Protein 9I08 (pdb70)

Structure (mmCIF, N/CA/C/O backbone):
data_9I08
#
_entry.id   9I08
#
_cell.length_a   36.069
_cell.length_b   67.227
_cell.length_c   43.774
_cell.angle_alpha   90.000
_cell.angle_beta   92.026
_cell.angle_gamma   90.000
#
_symmetry.space_group_name_H-M   'P 1 21 1'
#
loop_
_entity.id
_entity.type
_entity.pdbx_description
1 polymer 'Transit peptide part2 (crTPpart2)'
2 non-polymer 'SULFATE ION'
3 non-polymer 'CHLORIDE ION'
4 non-polymer 1,2-ETHANEDIOL
5 water water
#
loop_
_atom_site.group_PDB
_atom_site.id
_atom_site.type_symbol
_atom_site.label_atom_id
_atom_site.label_alt_id
_atom_site.label_comp_id
_atom_site.label_asym_id
_atom_site.label_entity_id
_atom_site.label_seq_id
_atom_site.pdbx_PDB_ins_code
_atom_site.Cartn_x
_atom_site.Cartn_y
_atom_site.Cartn_z
_atom_site.occupancy
_atom_site.B_iso_or_equiv
_atom_site.auth_seq_id
_atom_site.auth_comp_id
_atom_site.auth_asym_id
_atom_site.auth_atom_id
_atom_site.pdbx_PDB_model_num
ATOM 1 N N . ALA A 1 132 ? 32.45982 8.86654 -8.08252 1.000 38.36997 7 ALA A N 1
ATOM 2 C CA . ALA A 1 132 ? 31.31511 8.51135 -8.91131 1.000 30.36822 7 ALA A CA 1
ATOM 3 C C . ALA A 1 132 ? 30.10043 8.15658 -8.04769 1.000 24.98549 7 ALA A C 1
ATOM 4 O O . ALA A 1 132 ? 29.59561 7.02883 -8.10130 1.000 28.87498 7 ALA A O 1
ATOM 6 N N . PRO A 1 133 ? 29.63129 9.10991 -7.24632 1.000 26.46363 8 PRO A N 1
ATOM 7 C CA . PRO A 1 133 ? 28.46693 8.83167 -6.40226 1.000 26.81880 8 PRO A CA 1
ATOM 8 C C . PRO A 1 133 ? 27.25775 8.51520 -7.27123 1.000 24.77355 8 PRO A C 1
ATOM 9 O O . PRO A 1 133 ? 27.14368 8.97916 -8.40906 1.000 21.32122 8 PRO A O 1
ATOM 13 N N . THR A 1 134 ? 26.37390 7.67520 -6.73691 1.000 22.24591 9 THR A N 1
ATOM 14 C CA . THR A 1 134 ? 25.17153 7.27955 -7.46271 1.000 22.27937 9 THR A CA 1
ATOM 15 C C . THR A 1 134 ? 24.30172 8.48896 -7.78300 1.000 22.22294 9 THR A C 1
ATOM 16 O O . THR A 1 134 ? 24.29454 9.49122 -7.05690 1.000 20.15233 9 THR A O 1
ATOM 20 N N . GLN A 1 135 ? 23.53583 8.37563 -8.86710 1.000 19.35936 10 GLN A N 1
ATOM 21 C CA . GLN A 1 135 ? 22.52676 9.37692 -9.18268 1.000 20.62601 10 GLN A CA 1
ATOM 22 C C . GLN A 1 135 ? 21.34896 9.28736 -8.20045 1.000 23.42615 10 GLN A C 1
ATOM 23 O O . GLN A 1 135 ? 21.23063 8.32623 -7.43321 1.000 22.62610 10 GLN A O 1
ATOM 29 N N . PRO A 1 136 ? 20.47127 10.29447 -8.18285 1.000 23.86421 11 PRO A N 1
ATOM 30 C CA . PRO A 1 136 ? 19.47552 10.38534 -7.10460 1.000 22.20741 11 PRO A CA 1
ATOM 31 C C . PRO A 1 136 ? 18.56230 9.16503 -7.03802 1.000 21.10950 11 PRO A C 1
ATOM 32 O O . PRO A 1 136 ? 17.96731 8.75100 -8.03492 1.000 21.61368 11 PRO A O 1
ATOM 36 N N . PHE A 1 137 ? 18.45475 8.59323 -5.83803 1.000 18.79062 12 PHE A N 1
ATOM 37 C CA . PHE A 1 137 ? 17.59826 7.43726 -5.57773 1.000 17.44792 12 PHE A CA 1
ATOM 38 C C . PHE A 1 137 ? 18.03638 6.21150 -6.37089 1.000 18.34157 12 PHE A C 1
ATOM 39 O O . PHE A 1 137 ? 17.22001 5.33951 -6.66528 1.000 22.59245 12 PHE A O 1
ATOM 47 N N . VAL A 1 138 ? 19.31946 6.10756 -6.69405 1.000 16.17239 13 VAL A N 1
ATOM 48 C CA . VAL A 1 138 ? 19.86861 4.91000 -7.32835 1.000 23.43351 13 VAL A CA 1
ATOM 49 C C . VAL A 1 138 ? 20.74793 4.18597 -6.31437 1.000 21.03075 13 VAL A C 1
ATOM 50 O O . VAL A 1 138 ? 21.78623 4.72402 -5.90558 1.000 22.61736 13 VAL A O 1
ATOM 54 N N . PRO A 1 139 ? 20.39885 2.96619 -5.91206 1.000 19.31326 14 PRO A N 1
ATOM 55 C CA . PRO A 1 139 ? 21.20024 2.26077 -4.90444 1.000 19.83514 14 PRO A CA 1
ATOM 56 C C . PRO A 1 139 ? 22.51341 1.75516 -5.48232 1.000 24.99360 14 PRO A C 1
ATOM 57 O O . PRO A 1 139 ? 22.61968 1.45580 -6.67583 1.000 23.78444 14 PRO A O 1
ATOM 61 N N . ARG A 1 140 ? 23.51577 1.64628 -4.60213 1.000 18.15379 15 ARG A N 1
ATOM 62 C CA . ARG A 1 140 ? 24.82926 1.14153 -5.00008 1.000 23.97927 15 ARG A CA 1
ATOM 63 C C . ARG A 1 140 ? 24.72839 -0.19452 -5.72694 1.000 27.49775 15 ARG A C 1
ATOM 64 O O . ARG A 1 140 ? 25.37821 -0.40994 -6.76070 1.000 26.14251 15 ARG A O 1
ATOM 72 N N . LYS A 1 141 ? 23.93489 -1.11679 -5.18084 1.000 22.68103 16 LYS A N 1
ATOM 73 C CA . LYS A 1 141 ? 23.83387 -2.45561 -5.73856 1.000 29.05119 16 LYS A CA 1
ATOM 74 C C . LYS A 1 141 ? 22.97971 -2.50319 -7.00026 1.000 30.69878 16 LYS A C 1
ATOM 75 O O . LYS A 1 141 ? 22.78044 -3.59650 -7.55114 1.000 27.10101 16 LYS A O 1
ATOM 81 N N . GLY A 1 142 ? 22.47519 -1.35813 -7.45828 1.000 29.31524 17 GLY A N 1
ATOM 82 C CA . GLY A 1 142 ? 21.70264 -1.27065 -8.67905 1.000 25.28761 17 GLY A CA 1
ATOM 83 C C . GLY A 1 142 ? 20.22073 -1.52654 -8.45993 1.000 24.31052 17 GLY A C 1
ATOM 84 O O . GLY A 1 142 ? 19.79200 -2.13859 -7.48147 1.000 25.42367 17 GLY A O 1
ATOM 85 N N . ILE A 1 143 ? 19.43261 -1.04971 -9.42354 1.000 22.03698 18 ILE A N 1
ATOM 86 C CA . ILE A 1 143 ? 17.98178 -1.13521 -9.34594 1.000 17.29980 18 ILE A CA 1
ATOM 87 C C . ILE A 1 143 ? 17.51573 -2.58717 -9.28747 1.000 23.97087 18 ILE A C 1
ATOM 88 O O . ILE A 1 143 ? 16.56802 -2.91657 -8.56481 1.000 19.68537 18 ILE A O 1
ATOM 93 N N . ASP A 1 144 ? 18.15302 -3.47509 -10.06224 1.000 22.41514 19 ASP A N 1
ATOM 94 C CA . ASP A 1 144 ? 17.64949 -4.84776 -10.17697 1.000 27.19234 19 ASP A CA 1
ATOM 95 C C . ASP A 1 144 ? 17.46008 -5.50868 -8.80901 1.000 21.19102 19 ASP A C 1
ATOM 96 O O . ASP A 1 144 ? 16.43855 -6.15576 -8.56017 1.000 22.32628 19 ASP A O 1
ATOM 101 N N . LYS A 1 145 ? 18.42131 -5.35355 -7.90696 1.000 22.62568 20 LYS A N 1
ATOM 102 C CA . LYS A 1 145 ? 18.28858 -6.01166 -6.61168 1.000 23.71339 20 LYS A CA 1
ATOM 103 C C . LYS A 1 145 ? 17.24583 -5.35208 -5.71744 1.000 20.14424 20 LYS A C 1
ATOM 104 O O . LYS A 1 145 ? 16.85016 -5.95303 -4.70910 1.000 18.71121 20 LYS A O 1
ATOM 110 N N . PHE A 1 146 ? 16.80204 -4.14780 -6.05659 1.000 16.35129 21 PHE A N 1
ATOM 111 C CA . PHE A 1 146 ? 15.79365 -3.43849 -5.28554 1.000 17.78553 21 PHE A CA 1
ATOM 112 C C . PHE A 1 146 ? 14.41200 -3.47172 -5.93220 1.000 17.02131 21 PHE A C 1
ATOM 113 O O . PHE A 1 146 ? 13.43952 -3.02208 -5.31093 1.000 19.87735 21 PHE A O 1
ATOM 121 N N . VAL A 1 147 ? 14.31282 -3.98612 -7.15827 1.000 13.54273 22 VAL A N 1
ATOM 122 C CA . VAL A 1 147 ? 13.02471 -4.21976 -7.79397 1.000 18.14625 22 VAL A CA 1
ATOM 123 C C . 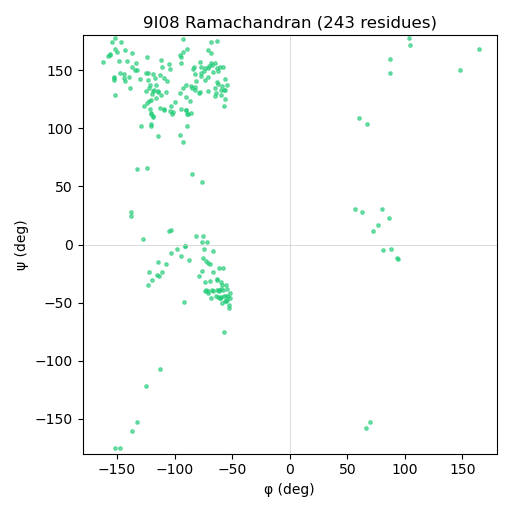VAL A 1 147 ? 12.16949 -5.11183 -6.91435 1.000 16.62975 22 VAL A C 1
ATOM 124 O O . VAL A 1 147 ? 12.59300 -6.20383 -6.51665 1.000 17.17933 22 VAL A O 1
ATOM 128 N N . VAL A 1 148 ? 10.96383 -4.64576 -6.59597 1.000 18.06841 23 VAL A N 1
ATOM 129 C CA . VAL A 1 148 ? 9.99914 -5.47786 -5.88746 1.000 18.06570 23 VAL A CA 1
ATOM 130 C C . VAL A 1 148 ? 9.36721 -6.41566 -6.89788 1.000 18.15644 23 VAL A C 1
ATOM 131 O O . VAL A 1 148 ? 8.91344 -5.97419 -7.95879 1.000 19.28425 23 VAL A O 1
ATOM 135 N N . ARG A 1 149 ? 9.34300 -7.70611 -6.57016 1.000 18.39153 24 ARG A N 1
ATOM 136 C CA . ARG A 1 149 ? 8.95261 -8.76356 -7.49299 1.000 15.40055 24 ARG A CA 1
ATOM 137 C C . ARG A 1 149 ? 7.76863 -9.52251 -6.90655 1.000 20.15992 24 ARG A C 1
ATOM 138 O O . ARG A 1 149 ? 7.88258 -10.11205 -5.81285 1.000 15.19177 24 ARG A O 1
ATOM 146 N N . PRO A 1 150 ? 6.61192 -9.49758 -7.54826 1.000 22.57744 25 PRO A N 1
ATOM 147 C CA . PRO A 1 150 ? 5.47147 -10.24386 -7.01197 1.000 20.21277 25 PRO A CA 1
ATOM 148 C C . PRO A 1 150 ? 5.75574 -11.73047 -7.09161 1.000 22.43853 25 PRO A C 1
ATOM 149 O O . PRO A 1 150 ? 6.46816 -12.20999 -7.98118 1.000 19.04909 25 PRO A O 1
ATOM 153 N N . ALA A 1 151 ? 5.20065 -12.45497 -6.13499 1.000 20.31567 26 ALA A N 1
ATOM 154 C CA . ALA A 1 151 ? 5.38790 -13.89121 -6.04745 1.000 25.54001 26 ALA A CA 1
ATOM 155 C C . ALA A 1 151 ? 4.21652 -14.45622 -5.26961 1.000 28.36776 26 ALA A C 1
ATOM 156 O O . ALA A 1 151 ? 3.50128 -13.70736 -4.59103 1.000 23.65877 26 ALA A O 1
ATOM 158 N N . PRO A 1 152 ? 3.98684 -15.77158 -5.35088 1.000 27.04006 27 PRO A N 1
ATOM 159 C CA . PRO A 1 152 ? 2.76979 -16.35580 -4.76806 1.000 30.58891 27 PRO A CA 1
ATOM 160 C C . PRO A 1 152 ? 2.53207 -15.99763 -3.30396 1.000 33.28872 27 PRO A C 1
ATOM 161 O O . PRO A 1 152 ? 1.44614 -15.52258 -2.95763 1.000 38.27927 27 PRO A O 1
ATOM 165 N N . VAL A 1 153 ? 3.51768 -16.20534 -2.43031 1.000 27.81520 28 VAL A N 1
ATOM 166 C CA . VAL A 1 153 ? 3.25968 -15.95500 -1.01492 1.000 27.70240 28 VAL A CA 1
ATOM 167 C C . VAL A 1 153 ? 3.32347 -14.47674 -0.69043 1.000 30.77672 28 VAL A C 1
ATOM 168 O O . VAL A 1 153 ? 2.67469 -14.01628 0.25661 1.000 32.12453 28 VAL A O 1
ATOM 172 N N . GLY A 1 154 ? 4.09508 -13.71837 -1.45414 1.000 25.10936 29 GLY A N 1
ATOM 173 C CA . GLY A 1 154 ? 4.17749 -12.29243 -1.28749 1.000 23.94244 29 GLY A CA 1
ATOM 174 C C . GLY A 1 154 ? 5.38800 -11.75274 -2.01482 1.000 20.86264 29 GLY A C 1
ATOM 175 O O . GLY A 1 154 ? 6.25716 -12.50130 -2.45862 1.000 17.84000 29 GLY A O 1
ATOM 176 N N . PRO A 1 155 ? 5.46547 -10.43907 -2.15714 1.000 19.63409 30 PRO A N 1
ATOM 177 C CA . PRO A 1 155 ? 6.53998 -9.85042 -2.96681 1.000 18.30668 30 PRO A CA 1
ATOM 178 C C . PRO A 1 155 ? 7.88447 -9.97603 -2.26872 1.000 16.88176 30 PRO A C 1
ATOM 179 O O . PRO A 1 155 ? 7.96969 -10.01421 -1.03682 1.000 19.78215 30 PRO A O 1
ATOM 183 N N . PHE A 1 156 ? 8.94718 -10.02880 -3.06924 1.000 13.64020 31 PHE A N 1
ATOM 184 C CA . PHE A 1 156 ? 10.30368 -10.05608 -2.53561 1.000 17.73479 31 PHE A CA 1
ATOM 185 C C . PHE A 1 156 ? 11.19338 -9.12382 -3.34486 1.000 18.21083 31 PHE A C 1
ATOM 186 O O . PHE A 1 156 ? 10.82805 -8.66342 -4.42794 1.000 16.54839 31 PHE A O 1
ATOM 194 N N . GLN A 1 157 ? 12.35375 -8.82913 -2.77074 1.000 16.64638 32 GLN A N 1
ATOM 195 C CA . GLN A 1 157 ? 13.43718 -8.10865 -3.42231 1.000 19.57879 32 GLN A CA 1
ATOM 196 C C . GLN A 1 157 ? 14.68282 -8.97371 -3.31743 1.000 18.12911 32 GLN A C 1
ATOM 197 O O . GLN A 1 157 ? 14.84462 -9.72144 -2.35301 1.000 17.57971 32 GLN A O 1
ATOM 203 N N . LEU A 1 158 ? 15.55724 -8.89794 -4.32623 1.000 16.87048 33 LEU A N 1
ATOM 204 C CA . LEU A 1 158 ? 16.72429 -9.77566 -4.30851 1.000 17.31629 33 LEU A CA 1
ATOM 205 C C . LEU A 1 158 ? 17.74892 -9.32461 -3.27617 1.000 16.38006 33 LEU A C 1
ATOM 206 O O . LEU A 1 158 ? 18.45771 -10.15682 -2.70964 1.000 20.84113 33 LEU A O 1
ATOM 211 N N . VAL A 1 159 ? 17.85290 -8.02029 -3.02656 1.000 20.52790 34 VAL A N 1
ATOM 212 C CA . VAL A 1 159 ? 18.80620 -7.53000 -2.03849 1.000 22.34657 34 VAL A CA 1
ATOM 213 C C . VAL A 1 159 ? 18.52614 -8.20547 -0.69839 1.000 25.40237 34 VAL A C 1
ATOM 214 O O . VAL A 1 159 ? 17.37019 -8.47927 -0.34260 1.000 23.69723 34 VAL A O 1
ATOM 218 N N . SER A 1 160 ? 19.59421 -8.52875 0.03485 1.000 26.19858 35 SER A N 1
ATOM 219 C CA . SER A 1 160 ? 19.45663 -9.14505 1.35181 1.000 33.82650 35 SER A CA 1
ATOM 220 C C . SER A 1 160 ? 19.98750 -8.17421 2.39375 1.000 36.71151 35 SER A C 1
ATOM 221 O O . SER A 1 160 ? 21.19272 -8.16161 2.68904 1.000 35.98602 35 SER A O 1
ATOM 224 N N . PRO A 1 161 ? 19.11849 -7.34518 2.97549 1.000 29.86184 36 PRO A N 1
ATOM 225 C CA . PRO A 1 161 ? 19.58373 -6.22811 3.81894 1.000 37.34919 36 PRO A CA 1
ATOM 226 C C . PRO A 1 161 ? 20.44739 -6.61812 5.00604 1.000 42.86451 36 PRO A C 1
ATOM 227 O O . PRO A 1 161 ? 21.13163 -5.74126 5.55046 1.000 49.74856 36 PRO A O 1
ATOM 231 N N . GLY A 1 162 ? 20.41267 -7.86863 5.45955 1.000 34.10744 37 GLY A N 1
ATOM 232 C CA . GLY A 1 162 ? 21.16358 -8.22851 6.64842 1.000 42.66966 37 GLY A CA 1
ATOM 233 C C . GLY A 1 162 ? 20.62577 -7.56669 7.90554 1.000 46.94762 37 GLY A C 1
ATOM 234 O O . GLY A 1 162 ? 20.85391 -6.37563 8.13232 1.000 53.99466 37 GLY A O 1
ATOM 235 N N . VAL A 1 163 ? 19.91321 -8.32935 8.73431 1.000 44.29890 38 VAL A N 1
ATOM 236 C CA . VAL A 1 163 ? 19.20263 -7.79302 9.89449 1.000 45.31648 38 VAL A CA 1
ATOM 237 C C . VAL A 1 163 ? 18.18027 -6.76306 9.43284 1.000 41.33249 38 VAL A C 1
ATOM 238 O O . VAL A 1 163 ? 18.53344 -5.66149 8.99692 1.000 38.09387 38 VAL A O 1
ATOM 242 N N . SER A 1 164 ? 16.90591 -7.11322 9.52585 1.000 36.92016 39 SER A N 1
ATOM 243 C CA . SER A 1 164 ? 15.81619 -6.19961 9.21203 1.000 34.77438 39 SER A CA 1
ATOM 244 C C . SER A 1 164 ? 15.06720 -5.88776 10.50252 1.000 28.86501 39 SER A C 1
ATOM 245 O O . SER A 1 164 ? 14.52874 -6.79347 11.14476 1.000 30.00214 39 SER A O 1
ATOM 248 N N . GLU A 1 165 ? 15.06508 -4.61686 10.89424 1.000 25.50587 40 GLU A N 1
ATOM 249 C CA . GLU A 1 165 ? 14.39534 -4.15141 12.10718 1.000 25.05013 40 GLU A CA 1
ATOM 250 C C . GLU A 1 165 ? 13.57767 -2.91417 11.76422 1.000 24.02883 40 GLU A C 1
ATOM 251 O O . GLU A 1 165 ? 13.84088 -1.80876 12.26097 1.000 24.40902 40 GLU A O 1
ATOM 257 N N . PRO A 1 166 ? 12.55771 -3.07744 10.92603 1.000 20.25072 41 PRO A N 1
ATOM 258 C CA . PRO A 1 166 ? 11.85158 -1.91487 10.37295 1.000 18.35698 41 PRO A CA 1
ATOM 259 C C . PRO A 1 166 ? 11.24410 -1.04495 11.46207 1.000 21.86882 41 PRO A C 1
ATOM 260 O O . PRO A 1 166 ? 10.58914 -1.53442 12.38802 1.000 21.11744 41 PRO A O 1
ATOM 264 N N . SER A 1 167 ? 11.46601 0.26452 11.34009 1.000 18.49923 42 SER A N 1
ATOM 265 C CA . SER A 1 167 ? 10.87201 1.22589 12.25641 1.000 23.43477 42 SER A CA 1
ATOM 266 C C . SER A 1 167 ? 10.35389 2.44588 11.50224 1.000 19.61743 42 SER A C 1
ATOM 267 O O . SER A 1 167 ? 10.30403 3.54974 12.05454 1.000 16.93949 42 SER A O 1
ATOM 270 N N . THR A 1 168 ? 9.97918 2.26506 10.23534 1.000 21.64803 43 THR A N 1
ATOM 271 C CA . THR A 1 168 ? 9.49953 3.36030 9.40988 1.000 20.09197 43 THR A CA 1
ATOM 272 C C . THR A 1 168 ? 8.35552 2.85171 8.55640 1.000 18.90537 43 THR A C 1
ATOM 273 O O . THR A 1 168 ? 8.22383 1.64802 8.31729 1.000 16.08800 43 THR A O 1
ATOM 277 N N . LEU A 1 169 ? 7.52235 3.78295 8.10122 1.000 17.96568 44 LEU A N 1
ATOM 278 C CA . LEU A 1 169 ? 6.39465 3.48383 7.23015 1.000 17.42691 44 LEU A CA 1
ATOM 279 C C . LEU A 1 169 ? 6.56196 4.23466 5.91208 1.000 18.35252 44 LEU A C 1
ATOM 280 O O . LEU A 1 169 ? 6.82269 5.44376 5.91058 1.000 19.35161 44 LEU A O 1
ATOM 285 N N . PHE A 1 170 ? 6.43897 3.51127 4.79944 1.000 18.61874 45 PHE A N 1
ATOM 286 C CA . PHE A 1 170 ? 6.51961 4.09964 3.46352 1.000 19.37655 45 PHE A CA 1
ATOM 287 C C . PHE A 1 170 ? 5.11352 4.51137 3.04953 1.000 19.60308 45 PHE A C 1
ATOM 288 O O . PHE A 1 170 ? 4.21924 3.67013 2.94563 1.000 18.17727 45 PHE A O 1
ATOM 296 N N . LEU A 1 171 ? 4.91045 5.80530 2.87572 1.000 17.96596 46 LEU A N 1
ATOM 297 C CA . LEU A 1 171 ? 3.62472 6.34800 2.47705 1.000 20.10681 46 LEU A CA 1
ATOM 298 C C . LEU A 1 171 ? 3.68455 6.75953 1.01293 1.000 18.36861 46 LEU A C 1
ATOM 299 O O . LEU A 1 171 ? 4.75147 7.05595 0.47299 1.000 16.45877 46 LEU A O 1
ATOM 304 N N . TYR A 1 172 ? 2.52091 6.78761 0.37451 1.000 19.21680 47 TYR A N 1
ATOM 305 C CA . TYR A 1 172 ? 2.45102 7.15469 -1.03079 1.000 20.13083 47 TYR A CA 1
ATOM 306 C C . TYR A 1 172 ? 1.06419 7.71456 -1.31696 1.000 22.75204 47 TYR A C 1
ATOM 307 O O . TYR A 1 172 ? 0.16692 7.68189 -0.47171 1.000 23.75772 47 TYR A O 1
ATOM 316 N N . GLY A 1 173 ? 0.89293 8.19861 -2.53587 1.000 23.60298 48 GLY A N 1
ATOM 317 C CA . GLY A 1 173 ? -0.38363 8.74507 -2.90442 1.000 22.62895 48 GLY A CA 1
ATOM 318 C C . GLY A 1 173 ? -0.63861 9.99461 -2.08725 1.000 25.75725 48 GLY A C 1
ATOM 319 O O . GLY A 1 173 ? 0.27183 10.62344 -1.55281 1.000 24.92223 48 GLY A O 1
ATOM 320 N N . GLU A 1 174 ? -1.91894 10.34296 -1.97704 1.000 25.15049 49 GLU A N 1
ATOM 321 C CA . GLU A 1 174 ? -2.28251 11.52796 -1.21362 1.000 31.13388 49 GLU A CA 1
ATOM 322 C C . GLU A 1 174 ? -1.88372 11.42575 0.25545 1.000 32.45139 49 GLU A C 1
ATOM 323 O O . GLU A 1 174 ? -1.75784 12.46112 0.92247 1.000 32.81573 49 GLU A O 1
ATOM 329 N N . ASP A 1 175 ? -1.65313 10.21445 0.76779 1.000 29.38278 50 ASP A N 1
ATOM 330 C CA . ASP A 1 175 ? -1.21527 10.05897 2.15225 1.000 28.99674 50 ASP A CA 1
ATOM 331 C C . ASP A 1 175 ? 0.24932 10.42805 2.36584 1.000 29.08516 50 ASP A C 1
ATOM 332 O O . ASP A 1 175 ? 0.67563 10.54559 3.52114 1.000 28.32160 50 ASP A O 1
ATOM 337 N N . ALA A 1 176 ? 1.02476 10.60689 1.30072 1.000 26.41980 51 ALA A N 1
ATOM 338 C CA . ALA A 1 176 ? 2.42334 11.02280 1.41191 1.000 27.61528 51 ALA A CA 1
ATOM 339 C C . ALA A 1 176 ? 2.47205 12.53907 1.31244 1.000 33.19278 51 ALA A C 1
ATOM 340 O O . ALA A 1 176 ? 2.62501 13.10831 0.22925 1.000 39.51076 51 ALA A O 1
ATOM 342 N N . TYR A 1 177 ? 2.32888 13.21065 2.45448 1.000 31.30034 52 TYR A N 1
ATOM 343 C CA . TYR A 1 177 ? 2.42266 14.66596 2.47411 1.000 40.19126 52 TYR A CA 1
ATOM 344 C C . TYR A 1 177 ? 3.61034 15.19360 3.26476 1.000 38.47064 52 TYR A C 1
ATOM 345 O O . TYR A 1 177 ? 3.96292 16.36478 3.10240 1.000 42.09088 52 TYR A O 1
ATOM 354 N N . GLU A 1 178 ? 4.23768 14.36368 4.09239 1.000 40.96334 53 GLU A N 1
ATOM 355 C CA . GLU A 1 178 ? 5.39494 14.75042 4.88440 1.000 38.75074 53 GLU A CA 1
ATOM 356 C C . GLU A 1 178 ? 6.35421 13.56737 4.94150 1.000 39.91322 53 GLU A C 1
ATOM 357 O O . GLU A 1 178 ? 6.00559 12.44540 4.57147 1.000 36.44662 53 GLU A O 1
ATOM 363 N N . GLY A 1 179 ? 7.57749 13.82225 5.40378 1.000 42.97962 54 GLY A N 1
ATOM 364 C CA . GLY A 1 179 ? 8.59089 12.78616 5.52639 1.000 34.89838 54 GLY A CA 1
ATOM 365 C C . GLY A 1 179 ? 9.62531 12.86536 4.41127 1.000 28.83013 54 GLY A C 1
ATOM 366 O O . GLY A 1 179 ? 9.56065 13.70024 3.50133 1.000 31.06852 54 GLY A O 1
ATOM 367 N N . GLU A 1 180 ? 10.60682 11.97146 4.49464 1.000 25.81906 55 GLU A N 1
ATOM 368 C CA . GLU A 1 180 ? 11.69313 11.97370 3.52449 1.000 25.99226 55 GLU A CA 1
ATOM 369 C C . GLU A 1 180 ? 11.27028 11.23403 2.26283 1.000 18.80941 55 GLU A C 1
ATOM 370 O O . GLU A 1 180 ? 10.65735 10.16112 2.31776 1.000 18.16955 55 GLU A O 1
ATOM 376 N N . GLU A 1 181 ? 11.59440 11.82224 1.12431 1.000 18.78693 56 GLU A N 1
ATOM 377 C CA . GLU A 1 181 ? 11.29880 11.18198 -0.14435 1.000 19.49792 56 GLU A CA 1
ATOM 378 C C . GLU A 1 181 ? 12.05093 9.86302 -0.25389 1.000 18.98233 56 GLU A C 1
ATOM 379 O O . GLU A 1 181 ? 13.21766 9.75433 0.13395 1.000 19.97022 56 GLU A O 1
ATOM 385 N N . ALA A 1 182 ? 11.36828 8.84956 -0.77296 1.000 18.38482 57 ALA A N 1
ATOM 386 C CA . ALA A 1 182 ? 11.96972 7.53550 -0.92432 1.000 15.17638 57 ALA A CA 1
ATOM 387 C C . ALA A 1 182 ? 11.29187 6.83571 -2.09003 1.000 15.77273 57 ALA A C 1
ATOM 388 O O . ALA A 1 182 ? 10.09107 7.01953 -2.30816 1.000 14.31732 57 ALA A O 1
ATOM 390 N N . TRP A 1 183 ? 12.05692 6.05544 -2.84968 1.000 13.57707 58 TRP A N 1
ATOM 391 C CA . TRP A 1 183 ? 11.50904 5.37190 -4.01313 1.000 17.86604 58 TRP A CA 1
ATOM 392 C C . TRP A 1 183 ? 11.50218 3.87230 -3.78716 1.000 16.56119 58 TRP A C 1
ATOM 393 O O . TRP A 1 183 ? 12.41038 3.32623 -3.16271 1.000 14.05096 58 TRP A O 1
ATOM 404 N N . LEU A 1 184 ? 10.47768 3.22235 -4.33813 1.000 11.68633 59 LEU A N 1
ATOM 405 C CA . LEU A 1 184 ? 10.32122 1.77256 -4.31460 1.000 16.88302 59 LEU A CA 1
ATOM 406 C C . LEU A 1 184 ? 10.27493 1.28623 -5.76101 1.000 14.97711 59 LEU A C 1
ATOM 407 O O . LEU A 1 184 ? 9.34659 1.60963 -6.50552 1.000 16.71993 59 LEU A O 1
ATOM 412 N N . TYR A 1 185 ? 11.28746 0.54869 -6.17405 1.000 16.83638 60 TYR A N 1
ATOM 413 C CA . TYR A 1 185 ? 11.35941 0.12538 -7.55984 1.000 18.44431 60 TYR A CA 1
ATOM 414 C C . TYR A 1 185 ? 10.52588 -1.12775 -7.79413 1.000 19.64066 60 TYR A C 1
ATOM 415 O O . TYR A 1 185 ? 10.33432 -1.95527 -6.89854 1.000 16.83152 60 TYR A O 1
ATOM 424 N N . GLY A 1 186 ? 10.05666 -1.28233 -9.02606 1.000 21.53914 61 GLY A N 1
ATOM 425 C CA . GLY A 1 186 ? 9.25306 -2.44752 -9.34011 1.000 19.85476 61 GLY A CA 1
ATOM 426 C C . GLY A 1 186 ? 7.83436 -2.37585 -8.83456 1.000 17.11641 61 GLY A C 1
ATOM 427 O O . GLY A 1 186 ? 7.14698 -3.40442 -8.79626 1.000 20.51453 61 GLY A O 1
ATOM 428 N N . VAL A 1 187 ? 7.36332 -1.18841 -8.47896 1.000 18.35977 62 VAL A N 1
ATOM 429 C CA . VAL A 1 187 ? 6.03716 -0.98715 -7.91332 1.000 17.57442 62 VAL A CA 1
ATOM 430 C C . VAL A 1 187 ? 5.35138 0.13453 -8.67941 1.000 21.16077 62 VAL A C 1
ATOM 431 O O . VAL A 1 187 ? 6.00252 1.10905 -9.07245 1.000 21.38906 62 VAL A O 1
ATOM 435 N N . LYS A 1 188 ? 4.03893 -0.00983 -8.89863 1.000 22.40034 63 LYS A N 1
ATOM 436 C CA . LYS A 1 188 ? 3.20520 1.00929 -9.52561 1.000 22.10766 63 LYS A CA 1
ATOM 437 C C . LYS A 1 188 ? 2.11736 1.46412 -8.56625 1.000 22.43710 63 LYS A C 1
ATOM 438 O O . LYS A 1 188 ? 1.57338 0.66756 -7.79002 1.000 21.94286 63 LYS A O 1
ATOM 444 N N . LEU A 1 189 ? 1.77073 2.74218 -8.66786 1.000 22.61790 64 LEU A N 1
ATOM 445 C CA . LEU A 1 189 ? 0.52570 3.26546 -8.10899 1.000 21.55740 64 LEU A CA 1
ATOM 446 C C . LEU A 1 189 ? -0.26517 3.85668 -9.26808 1.000 23.32673 64 LEU A C 1
ATOM 447 O O . LEU A 1 189 ? 0.05812 4.95061 -9.74211 1.000 24.12280 64 LEU A O 1
ATOM 452 N N . THR A 1 190 ? -1.29967 3.13966 -9.72605 1.000 19.18904 65 THR A N 1
ATOM 453 C CA . THR A 1 190 ? -2.20996 3.68956 -10.72466 1.000 27.13103 65 THR A CA 1
ATOM 454 C C . THR A 1 190 ? -3.57827 4.03769 -10.15575 1.000 25.12151 65 THR A C 1
ATOM 455 O O . THR A 1 190 ? -4.32874 4.77931 -10.79683 1.000 24.75630 65 THR A O 1
ATOM 459 N N . ALA A 1 191 ? -3.91217 3.52208 -8.97800 1.000 25.23179 66 ALA A N 1
ATOM 460 C CA . ALA A 1 191 ? -5.1214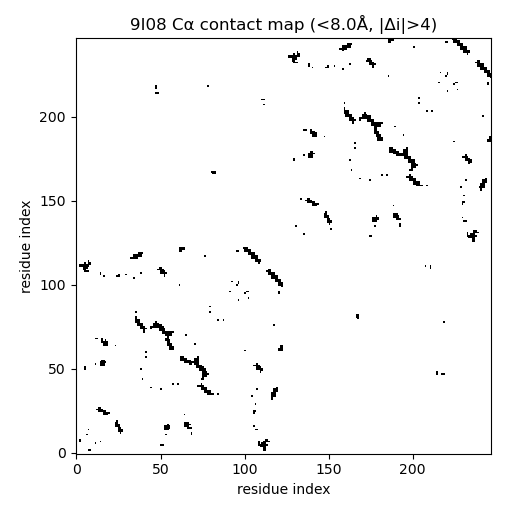5 3.89991 -8.26839 1.000 25.28698 66 ALA A CA 1
ATOM 461 C C . ALA A 1 191 ? -4.75899 4.38773 -6.86944 1.000 25.89122 66 ALA A C 1
ATOM 462 O O . ALA A 1 191 ? -3.94839 5.31481 -6.72704 1.000 25.10113 66 ALA A O 1
ATOM 464 N N . GLU A 1 192 ? -5.30816 3.75245 -5.82854 1.000 22.66340 67 GLU A N 1
ATOM 465 C CA . GLU A 1 192 ? -5.07262 4.21187 -4.47353 1.000 23.03900 67 GLU A CA 1
ATOM 466 C C . GLU A 1 192 ? -4.22534 3.26964 -3.63983 1.000 22.33293 67 GLU A C 1
ATOM 467 O O . GLU A 1 192 ? -3.61217 3.71686 -2.67459 1.000 21.11313 67 GLU A O 1
ATOM 473 N N . VAL A 1 193 ? -4.17320 1.99101 -3.97755 1.000 22.94788 68 VAL A N 1
ATOM 474 C CA . VAL A 1 193 ? -3.32015 1.03498 -3.28966 1.000 24.10349 68 VAL A CA 1
ATOM 475 C C . VAL A 1 193 ? -2.26242 0.56936 -4.28110 1.000 24.65540 68 VAL A C 1
ATOM 476 O O . VAL A 1 193 ? -2.58594 0.19064 -5.41435 1.000 24.43113 68 VAL A O 1
ATOM 480 N N . ALA A 1 194 ? -1.00142 0.60084 -3.85065 1.000 22.73900 69 ALA A N 1
ATOM 481 C CA . ALA A 1 194 ? 0.11833 0.26863 -4.71726 1.000 17.72803 69 ALA A CA 1
ATOM 482 C C . ALA A 1 194 ? 0.12710 -1.21383 -5.09737 1.000 24.42468 69 ALA A C 1
ATOM 483 O O . ALA A 1 194 ? -0.37624 -2.07870 -4.37639 1.000 22.44418 69 ALA A O 1
ATOM 485 N N . VAL A 1 195 ? 0.73681 -1.49678 -6.24653 1.000 19.46101 70 VAL A N 1
ATOM 486 C CA . VAL A 1 195 ? 0.77390 -2.83367 -6.81597 1.000 19.17396 70 VAL A CA 1
ATOM 487 C C . VAL A 1 195 ? 2.22901 -3.18971 -7.08338 1.000 21.98671 70 VAL A C 1
ATOM 488 O O . VAL A 1 195 ? 2.90519 -2.50267 -7.85765 1.000 22.50081 70 VAL A O 1
ATOM 492 N N . PRO A 1 196 ? 2.76536 -4.24700 -6.47316 1.000 17.62641 71 PRO A N 1
ATOM 493 C CA . PRO A 1 196 ? 4.06923 -4.75831 -6.91593 1.000 19.49223 71 PRO A CA 1
ATOM 494 C C . PRO A 1 196 ? 3.91885 -5.43298 -8.27754 1.000 24.77749 71 PRO A C 1
ATOM 495 O O . PRO A 1 196 ? 2.99431 -6.22021 -8.49238 1.000 23.43076 71 PRO A O 1
ATOM 499 N N . THR A 1 197 ? 4.81976 -5.09212 -9.20776 1.000 20.47822 72 THR A N 1
ATOM 500 C CA . THR A 1 197 ? 4.76613 -5.56197 -10.59214 1.000 22.20961 72 THR A CA 1
ATOM 501 C C . THR A 1 197 ? 6.02551 -6.28121 -11.04434 1.000 23.15125 72 THR A C 1
ATOM 502 O O . THR A 1 197 ? 5.92946 -7.21240 -11.84917 1.000 22.39640 72 THR A O 1
ATOM 506 N N . GLY A 1 198 ? 7.20114 -5.86360 -10.57451 1.000 21.48673 73 GLY A N 1
ATOM 507 C CA . GLY A 1 198 ? 8.43403 -6.51175 -10.97022 1.000 21.87513 73 GLY A CA 1
ATOM 508 C C . GLY A 1 198 ? 9.05855 -6.01215 -12.25501 1.000 29.20425 73 GLY A C 1
ATOM 509 O O . GLY A 1 198 ? 9.83883 -6.73912 -12.86983 1.000 28.55270 73 GLY A O 1
ATOM 510 N N . VAL A 1 199 ? 8.76225 -4.79495 -12.67892 1.000 30.12891 74 VAL A N 1
ATOM 511 C CA . VAL A 1 199 ? 9.39356 -4.19092 -13.85235 1.000 35.28654 74 VAL A CA 1
ATOM 512 C C . VAL A 1 199 ? 10.36125 -3.11240 -13.38083 1.000 36.96743 74 VAL A C 1
ATOM 513 O O . VAL A 1 199 ? 9.97864 -2.27581 -12.55650 1.000 33.38382 74 VAL A O 1
ATOM 517 N N . PRO A 1 200 ? 11.60882 -3.08972 -13.86927 1.000 37.82623 75 PRO A N 1
ATOM 518 C CA . PRO A 1 200 ? 12.49980 -1.94994 -13.58640 1.000 35.64306 75 PRO A CA 1
ATOM 519 C C . PRO A 1 200 ? 12.07095 -0.63433 -14.22536 1.000 34.40319 75 PRO A C 1
ATOM 520 O O . PRO A 1 200 ? 12.73665 0.38611 -13.98410 1.000 28.86371 75 PRO A O 1
ATOM 524 N N . GLY A 1 201 ? 11.01337 -0.63364 -15.05942 1.000 33.32629 76 GLY A N 1
ATOM 525 C CA . GLY A 1 201 ? 10.40027 0.58727 -15.54521 1.000 27.51959 76 GLY A CA 1
ATOM 526 C C . GLY A 1 201 ? 9.31335 1.15817 -14.65167 1.000 28.67055 76 GLY A C 1
ATOM 527 O O . GLY A 1 201 ? 8.89961 2.30763 -14.83304 1.000 26.28379 76 GLY A O 1
ATOM 528 N N . ASP A 1 202 ? 8.83621 0.38106 -13.68523 1.000 25.00081 77 ASP A N 1
ATOM 529 C CA . ASP A 1 202 ? 7.85211 0.85926 -12.72407 1.000 23.68708 77 ASP A CA 1
ATOM 530 C C . ASP A 1 202 ? 8.56811 1.38886 -11.48868 1.000 22.37139 77 ASP A C 1
ATOM 531 O O . ASP A 1 202 ? 9.48960 0.74751 -10.96977 1.000 19.87450 77 ASP A O 1
ATOM 536 N N . VAL A 1 203 ? 8.13825 2.55766 -11.01311 1.000 23.20371 78 VAL A N 1
ATOM 537 C CA . VAL A 1 203 ? 8.65336 3.11157 -9.76757 1.000 20.71229 78 VAL A CA 1
ATOM 538 C C . VAL A 1 203 ? 7.53230 3.82654 -9.02738 1.000 19.35371 78 VAL A C 1
ATOM 539 O O . VAL A 1 203 ? 6.61383 4.39853 -9.62496 1.000 19.76207 78 VAL A O 1
ATOM 543 N N . LEU A 1 204 ? 7.60723 3.76930 -7.71080 1.000 18.60090 79 LEU A N 1
ATOM 544 C CA . LEU A 1 204 ? 6.67043 4.45671 -6.84086 1.000 17.31156 79 LEU A CA 1
ATOM 545 C C . LEU A 1 204 ? 7.48560 5.38501 -5.95955 1.000 19.41869 79 LEU A C 1
ATOM 546 O O . LEU A 1 204 ? 8.42556 4.94214 -5.29107 1.000 19.26063 79 LEU A O 1
ATOM 551 N N . LYS A 1 205 ? 7.15317 6.66938 -5.98757 1.000 16.64660 80 LYS A N 1
ATOM 552 C CA . LYS A 1 205 ? 7.89793 7.67917 -5.25516 1.000 17.62830 80 LYS A CA 1
ATOM 553 C C . LYS A 1 205 ? 7.01384 8.13787 -4.10591 1.000 15.82693 80 LYS A C 1
ATOM 554 O O . LYS A 1 205 ? 5.92329 8.65820 -4.32456 1.000 19.29240 80 LYS A O 1
ATOM 560 N N . GLY A 1 206 ? 7.44513 7.88212 -2.89719 1.000 18.51740 81 GLY A N 1
ATOM 561 C CA . GLY A 1 206 ? 6.64496 8.22004 -1.74438 1.000 16.66305 81 GLY A CA 1
ATOM 562 C C . GLY A 1 206 ? 7.49994 8.92656 -0.71854 1.000 18.21655 81 GLY A C 1
ATOM 563 O O . GLY A 1 206 ? 8.49772 9.55633 -1.04724 1.000 15.50925 81 GLY A O 1
ATOM 564 N N . LYS A 1 207 ? 7.09330 8.78853 0.54520 1.000 15.61833 82 LYS A N 1
ATOM 565 C CA . LYS A 1 207 ? 7.74282 9.47313 1.65331 1.000 19.88907 82 LYS A CA 1
ATOM 566 C C . LYS A 1 207 ? 7.84184 8.53019 2.83799 1.000 21.27287 82 LYS A C 1
ATOM 567 O O . LYS A 1 207 ? 6.94611 7.71298 3.07214 1.000 16.40418 82 LYS A O 1
ATOM 573 N N . LEU A 1 208 ? 8.93850 8.65755 3.57274 1.000 20.22593 83 LEU A N 1
ATOM 574 C CA . LEU A 1 208 ? 9.23886 7.78886 4.69919 1.000 20.89775 83 LEU A CA 1
ATOM 575 C C . LEU A 1 208 ? 8.85420 8.50133 5.99041 1.000 24.53454 83 LEU A C 1
ATOM 576 O O . LEU A 1 208 ? 9.31238 9.61794 6.25166 1.000 24.84450 83 LEU A O 1
ATOM 581 N N . LEU A 1 209 ? 7.97814 7.87494 6.76369 1.000 24.42062 84 LEU A N 1
ATOM 582 C CA . LEU A 1 209 ? 7.57921 8.34647 8.08373 1.000 23.12037 84 LEU A CA 1
ATOM 583 C C . LEU A 1 209 ? 8.33134 7.50349 9.11004 1.000 26.76495 84 LEU A C 1
ATOM 584 O O . LEU A 1 209 ? 8.09110 6.29605 9.21863 1.000 23.82229 84 LEU A O 1
ATOM 589 N N . ARG A 1 210 ? 9.25967 8.12774 9.83885 1.000 22.25781 85 ARG A N 1
ATOM 590 C CA . ARG A 1 210 ? 10.08149 7.43040 10.82522 1.000 25.97233 85 ARG A CA 1
ATOM 591 C C . ARG A 1 210 ? 9.36761 7.39183 12.16763 1.000 24.12115 85 ARG A C 1
ATOM 592 O O . ARG A 1 210 ? 9.03672 8.44136 12.73507 1.000 22.83948 85 ARG A O 1
ATOM 600 N N . TRP A 1 211 ? 9.16656 6.18692 12.68766 1.000 23.63947 86 TRP A N 1
ATOM 601 C CA . TRP A 1 211 ? 8.51410 6.02955 13.98018 1.000 22.62377 86 TRP A CA 1
ATOM 602 C C . TRP A 1 211 ? 9.51818 6.18987 15.12908 1.000 21.37572 86 TRP A C 1
ATOM 603 O O . TRP A 1 211 ? 10.70068 5.87995 14.97728 1.000 22.10430 86 TRP A O 1
ATOM 614 N N . PRO A 1 212 ? 9.07863 6.66225 16.30056 1.000 21.89706 87 PRO A N 1
ATOM 615 C CA . PRO A 1 212 ? 9.96651 6.61635 17.46610 1.000 23.43720 87 PRO A CA 1
ATOM 616 C C . PRO A 1 212 ? 10.36611 5.17281 17.73937 1.000 26.96894 87 PRO A C 1
ATOM 617 O O . PRO A 1 212 ? 9.53964 4.25944 17.67672 1.000 21.89438 87 PRO A O 1
ATOM 621 N N . SER A 1 213 ? 11.65596 4.97196 18.01669 1.000 26.99663 88 SER A N 1
ATOM 622 C CA . SER A 1 213 ? 12.22392 3.62810 17.95645 1.000 27.77645 88 SER A CA 1
ATOM 623 C C . SER A 1 213 ? 11.58784 2.68741 18.97135 1.000 27.34491 88 SER A C 1
ATOM 624 O O . SER A 1 213 ? 11.51784 1.47867 18.72971 1.000 25.18735 88 SER A O 1
ATOM 627 N N . SER A 1 214 ? 11.11815 3.20497 20.10237 1.000 29.40829 89 SER A N 1
ATOM 628 C CA . SER A 1 214 ? 10.44853 2.35306 21.07243 1.000 27.40385 89 SER A CA 1
ATOM 629 C C . SER A 1 214 ? 8.93720 2.26981 20.86264 1.000 26.71568 89 SER A C 1
ATOM 630 O O . SER A 1 214 ? 8.27069 1.54185 21.59856 1.000 23.67333 89 SER A O 1
ATOM 633 N N . SER A 1 215 ? 8.37723 2.97217 19.87317 1.000 27.45010 90 SER A N 1
ATOM 634 C CA . SER A 1 215 ? 6.93616 2.98733 19.65033 1.000 20.62656 90 SER A CA 1
ATOM 635 C C . SER A 1 215 ? 6.48639 2.11717 18.47078 1.000 21.56153 90 SER A C 1
ATOM 636 O O . SER A 1 215 ? 5.32515 2.20171 18.05763 1.000 19.26454 90 SER A O 1
ATOM 639 N N . VAL A 1 216 ? 7.36160 1.26654 17.93702 1.000 21.75290 91 VAL A N 1
ATOM 640 C CA . VAL A 1 216 ? 7.07337 0.61017 16.66125 1.000 21.60125 91 VAL A CA 1
ATOM 641 C C . VAL A 1 216 ? 5.788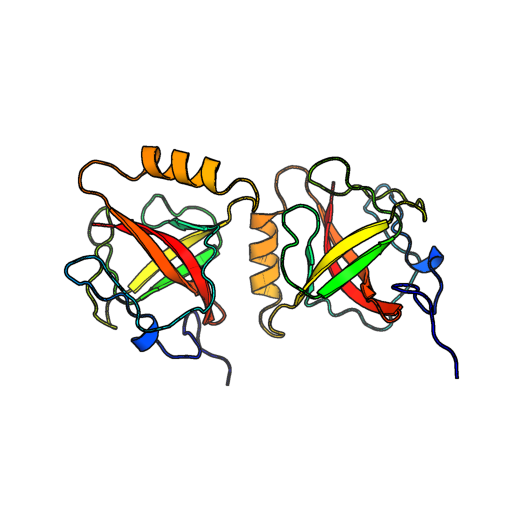94 -0.21207 16.73538 1.000 23.02776 91 VAL A C 1
ATOM 642 O O . VAL A 1 216 ? 4.90989 -0.09507 15.87234 1.000 19.36575 91 VAL A O 1
ATOM 646 N N . LYS A 1 217 ? 5.65717 -1.06250 17.75503 1.000 18.35173 92 LYS A N 1
ATOM 647 C CA . LYS A 1 217 ? 4.43966 -1.86184 17.86276 1.000 21.78079 92 LYS A CA 1
ATOM 648 C C . LYS A 1 217 ? 3.20195 -0.97345 17.86387 1.000 22.18032 92 LYS A C 1
ATOM 649 O O . LYS A 1 217 ? 2.23406 -1.22884 17.13806 1.000 22.04473 92 LYS A O 1
ATOM 655 N N . GLU A 1 218 ? 3.21628 0.07045 18.69163 1.000 19.31870 93 GLU A N 1
ATOM 656 C CA . GLU A 1 218 ? 2.07052 0.96011 18.81491 1.000 23.03868 93 GLU A CA 1
ATOM 657 C C . GLU A 1 218 ? 1.73453 1.60290 17.47589 1.000 21.28600 93 GLU A C 1
ATOM 658 O O . GLU A 1 218 ? 0.56956 1.64938 17.07383 1.000 19.03476 93 GLU A O 1
ATOM 664 N N . LYS A 1 219 ? 2.75629 2.08626 16.76039 1.000 20.33102 94 LYS A N 1
ATOM 665 C CA . LYS A 1 219 ? 2.52794 2.76912 15.48917 1.000 20.32474 94 LYS A CA 1
ATOM 666 C C . LYS A 1 219 ? 2.08159 1.79370 14.40806 1.000 22.55883 94 LYS A C 1
ATOM 667 O O . LYS A 1 219 ? 1.20053 2.11501 13.59752 1.000 17.20432 94 LYS A O 1
ATOM 673 N N . LEU A 1 220 ? 2.68051 0.59890 14.37216 1.000 21.73119 95 LEU A N 1
ATOM 674 C CA . LEU A 1 220 ? 2.29774 -0.37118 13.34997 1.000 21.93412 95 LEU A CA 1
ATOM 675 C C . LEU A 1 220 ? 0.87942 -0.86990 13.56821 1.000 22.33966 95 LEU A C 1
ATOM 676 O O . LEU A 1 220 ? 0.13223 -1.07251 12.60476 1.000 19.93333 95 LEU A O 1
ATOM 681 N N . LYS A 1 221 ? 0.49075 -1.08387 14.82830 1.000 21.59961 96 LYS A N 1
ATOM 682 C CA . LYS A 1 221 ? -0.87861 -1.48456 15.10418 1.000 23.39668 96 LYS A CA 1
ATOM 683 C C . LYS A 1 221 ? -1.85832 -0.42305 14.62183 1.000 25.15818 96 LYS A C 1
ATOM 684 O O . LYS A 1 221 ? -2.85250 -0.73478 13.95996 1.000 22.17393 96 LYS A O 1
ATOM 690 N N . ALA A 1 222 ? -1.58361 0.84566 14.92485 1.000 23.50079 97 ALA A N 1
ATOM 691 C CA . ALA A 1 222 ? -2.46689 1.90545 14.45022 1.000 23.54484 97 ALA A CA 1
ATOM 692 C C . ALA A 1 222 ? -2.40733 2.02736 12.93272 1.000 21.06689 97 ALA A C 1
ATOM 693 O O . ALA A 1 222 ? -3.43758 2.22130 12.27997 1.000 26.05465 97 ALA A O 1
ATOM 695 N N . ALA A 1 223 ? -1.21227 1.90258 12.35308 1.000 22.55454 98 ALA A N 1
ATOM 696 C CA . ALA A 1 223 ? -1.08959 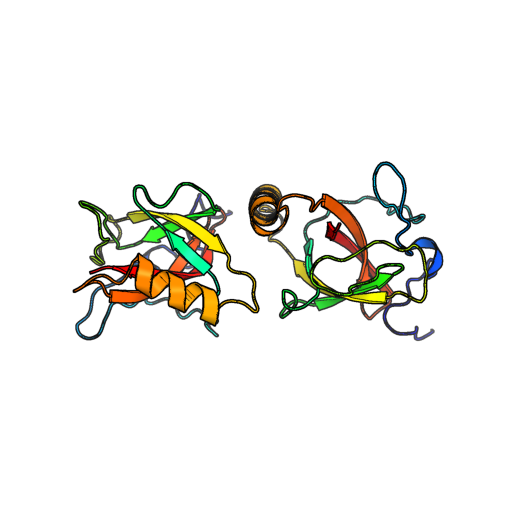1.90581 10.90060 1.000 22.44475 98 ALA A CA 1
ATOM 697 C C . ALA A 1 223 ? -1.97155 0.83463 10.27096 1.000 24.06596 98 ALA A C 1
ATOM 698 O O . ALA A 1 223 ? -2.66149 1.09955 9.28017 1.000 24.92551 98 ALA A O 1
ATOM 700 N N . ASP A 1 224 ? -1.96566 -0.38085 10.83724 1.000 23.06731 99 ASP A N 1
ATOM 701 C CA . ASP A 1 224 ? -2.78688 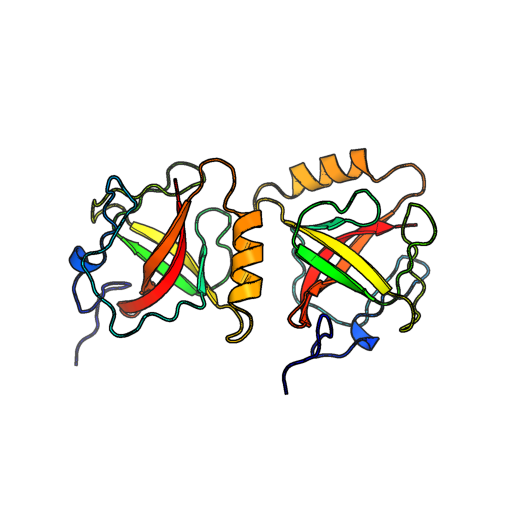-1.46992 10.30165 1.000 26.05975 99 ASP A CA 1
ATOM 702 C C . ASP A 1 224 ? -4.26234 -1.07719 10.24617 1.000 23.28312 99 ASP A C 1
ATOM 703 O O . ASP A 1 224 ? -4.92996 -1.29194 9.22813 1.000 24.96263 99 ASP A O 1
ATOM 708 N N . GLU A 1 225 ? -4.80174 -0.53413 11.35008 1.000 26.88716 100 GLU A N 1
ATOM 709 C CA . GLU A 1 225 ? -6.20187 -0.10194 11.35414 1.000 31.16479 100 GLU A CA 1
ATOM 710 C C . GLU A 1 225 ? -6.45038 0.95437 10.28800 1.000 28.35864 100 GLU A C 1
ATOM 711 O O . GLU A 1 225 ? -7.49595 0.95249 9.62280 1.000 31.10640 100 GLU A O 1
ATOM 717 N N . THR A 1 226 ? -5.48863 1.85599 10.10345 1.000 29.37478 101 THR A N 1
ATOM 718 C CA . THR A 1 226 ? -5.68293 2.99437 9.21756 1.000 26.82295 101 THR A CA 1
ATOM 719 C C . THR A 1 226 ? -5.63872 2.57635 7.75281 1.000 34.76316 101 THR A C 1
ATOM 720 O O . THR A 1 226 ? -6.43270 3.06355 6.94220 1.000 34.98714 101 THR A O 1
ATOM 724 N N . TYR A 1 227 ? -4.73392 1.66452 7.39740 1.000 30.43395 102 TYR A N 1
ATOM 725 C CA . TYR A 1 227 ? -4.45523 1.36300 6.00288 1.000 30.16821 102 TYR A CA 1
ATOM 726 C C . TYR A 1 227 ? -4.81491 -0.05085 5.60165 1.000 30.48771 102 TYR A C 1
ATOM 727 O O . TYR A 1 227 ? -5.08738 -0.28887 4.42466 1.000 35.67059 102 TYR A O 1
ATOM 736 N N . MET A 1 228 ? -4.82138 -0.99870 6.53287 1.000 28.25214 103 MET A N 1
ATOM 737 C CA . MET A 1 228 ? -4.99895 -2.40233 6.16820 1.000 31.85292 103 MET A CA 1
ATOM 738 C C . MET A 1 228 ? -6.48711 -2.73877 6.04929 1.000 30.41624 103 MET A C 1
ATOM 739 O O . MET A 1 228 ? -7.02659 -3.58933 6.75030 1.000 32.75683 103 MET A O 1
ATOM 744 N N . LYS A 1 229 ? -7.14134 -2.03779 5.12618 1.000 32.98019 104 LYS A N 1
ATOM 745 C CA . LYS A 1 229 ? -8.51687 -2.32979 4.75556 1.000 38.50850 104 LYS A CA 1
ATOM 746 C C . LYS A 1 229 ? -8.60338 -3.72163 4.13843 1.000 41.20040 104 LYS A C 1
ATOM 747 O O . LYS A 1 229 ? -7.59618 -4.40401 3.91859 1.000 38.38746 104 LYS A O 1
ATOM 753 N N . GLU A 1 230 ? -9.83244 -4.13766 3.84642 1.000 44.07713 105 GLU A N 1
ATOM 754 C CA . GLU A 1 230 ? -10.06172 -5.50311 3.39719 1.000 37.67699 105 GLU A CA 1
ATOM 755 C C . GLU A 1 230 ? -9.36777 -5.74016 2.06077 1.000 39.47410 105 GLU A C 1
ATOM 756 O O . GLU A 1 230 ? -9.50222 -4.94755 1.12176 1.000 36.97982 105 GLU A O 1
ATOM 762 N N . GLY A 1 231 ? -8.61315 -6.83431 1.98117 1.000 35.22410 106 GLY A N 1
ATOM 763 C CA . GLY A 1 231 ? -7.83488 -7.13662 0.79902 1.000 36.53684 106 GLY A CA 1
ATOM 764 C C . GLY A 1 231 ? -6.50482 -6.41461 0.69176 1.000 37.24828 106 GLY A C 1
ATOM 765 O O . GLY A 1 231 ? -5.74952 -6.68247 -0.25367 1.000 35.90576 106 GLY A O 1
ATOM 766 N N . VAL A 1 232 ? -6.19067 -5.49474 1.61230 1.000 32.27268 107 VAL A N 1
ATOM 767 C CA . VAL A 1 232 ? -4.90445 -4.80538 1.58660 1.000 26.88304 107 VAL A CA 1
ATOM 768 C C . VAL A 1 232 ? -3.90463 -5.59600 2.41782 1.000 25.09440 107 VAL A C 1
ATOM 769 O O . VAL A 1 232 ? -4.22632 -6.09263 3.50598 1.000 20.40840 107 VAL A O 1
ATOM 773 N N . LYS A 1 233 ? -2.68944 -5.72101 1.90271 1.000 19.63284 108 LYS A N 1
ATOM 774 C CA . LYS A 1 233 ? -1.66509 -6.52221 2.55024 1.000 23.52273 108 LYS A CA 1
ATOM 775 C C . LYS A 1 233 ? -0.56221 -5.62582 3.10309 1.000 16.51518 108 LYS A C 1
ATOM 776 O O . LYS A 1 233 ? -0.33012 -4.52504 2.61147 1.000 16.62563 108 LYS A O 1
ATOM 782 N N . ARG A 1 234 ? 0.09619 -6.10531 4.14997 1.000 19.20465 109 ARG A N 1
ATOM 783 C CA . ARG A 1 234 ? 1.23888 -5.44713 4.76403 1.000 17.01925 109 ARG A CA 1
ATOM 784 C C . ARG A 1 234 ? 2.50415 -6.21107 4.40563 1.000 15.70056 109 ARG A C 1
ATOM 785 O O . ARG A 1 234 ? 2.50366 -7.44050 4.38176 1.000 18.25560 109 ARG A O 1
ATOM 793 N N . GLY A 1 235 ? 3.58527 -5.48908 4.13598 1.000 12.95986 110 GLY A N 1
ATOM 794 C CA . GLY A 1 235 ? 4.86779 -6.13474 3.97111 1.000 17.83598 110 GLY A CA 1
ATOM 795 C C . GLY A 1 235 ? 5.98822 -5.24080 4.45022 1.000 17.48710 110 GLY A C 1
ATOM 796 O O . GLY A 1 235 ? 5.75828 -4.15010 4.97168 1.000 18.25991 110 GLY A O 1
ATOM 797 N N . VAL A 1 236 ? 7.21603 -5.70771 4.24853 1.000 16.83527 111 VAL A N 1
ATOM 798 C CA . VAL A 1 236 ? 8.41564 -4.92568 4.51791 1.000 18.05955 111 VAL A CA 1
ATOM 799 C C . VAL A 1 236 ? 9.25449 -4.88784 3.24805 1.000 17.26427 111 VAL A C 1
ATOM 800 O O . VAL A 1 236 ? 9.47875 -5.91993 2.60577 1.000 17.10454 111 VAL A O 1
ATOM 804 N N . VAL A 1 237 ? 9.70673 -3.69336 2.88387 1.000 16.94912 112 VAL A N 1
ATOM 805 C CA . VAL A 1 237 ? 10.47600 -3.50801 1.66794 1.000 18.15917 112 VAL A CA 1
ATOM 806 C C . VAL A 1 237 ? 11.68954 -2.64294 1.96833 1.000 18.60732 112 VAL A C 1
ATOM 807 O O . VAL A 1 237 ? 11.72161 -1.88771 2.94647 1.000 19.44025 112 VAL A O 1
ATOM 811 N N . SER A 1 238 ? 12.70877 -2.78986 1.11675 1.000 15.28992 113 SER A N 1
ATOM 812 C CA . SER A 1 238 ? 13.84692 -1.87342 1.08406 1.000 18.71084 113 SER A CA 1
ATOM 813 C C . SER A 1 238 ? 13.52167 -0.73182 0.12034 1.000 21.18631 113 SER A C 1
ATOM 814 O O . SER A 1 238 ? 13.39269 -0.94816 -1.09466 1.000 15.98926 113 SER A O 1
ATOM 817 N N . VAL A 1 239 ? 13.35739 0.47702 0.66719 1.000 16.82785 114 VAL A N 1
ATOM 818 C CA . VAL A 1 239 ? 13.18249 1.67375 -0.14968 1.000 20.26318 114 VAL A CA 1
ATOM 819 C C . VAL A 1 239 ? 14.55184 2.30927 -0.37268 1.000 17.16815 114 VAL A C 1
ATOM 820 O O . VAL A 1 239 ? 15.52214 1.95464 0.31296 1.000 16.62414 114 VAL A O 1
ATOM 824 N N . VAL A 1 240 ? 14.64261 3.23440 -1.33200 1.000 15.29401 115 VAL A N 1
ATOM 825 C CA . VAL A 1 240 ? 15.89249 3.90783 -1.65595 1.000 14.29844 115 VAL A CA 1
ATOM 826 C C . VAL A 1 240 ? 15.70510 5.39699 -1.40535 1.000 16.45923 115 VAL A C 1
ATOM 827 O O . VAL A 1 240 ? 14.69967 5.97432 -1.83346 1.000 15.46815 115 VAL A O 1
ATOM 831 N N . LEU A 1 241 ? 16.65850 6.00374 -0.69621 1.000 16.95439 116 LEU A N 1
ATOM 832 C CA . LEU A 1 241 ? 16.63027 7.42547 -0.39872 1.000 19.50102 116 LEU A CA 1
ATOM 833 C C . LEU A 1 241 ? 17.40848 8.21214 -1.45168 1.000 20.42405 116 LEU A C 1
ATOM 834 O O . LEU A 1 241 ? 18.03105 7.64426 -2.35629 1.000 18.93425 116 LEU A O 1
ATOM 839 N N . GLN A 1 242 ? 17.39223 9.54494 -1.32066 1.000 20.07108 117 GLN A N 1
ATOM 840 C CA . GLN A 1 242 ? 18.01199 10.39399 -2.33400 1.000 21.37797 117 GLN A CA 1
ATOM 841 C C . GLN A 1 242 ? 19.46916 10.01415 -2.57937 1.000 23.84840 117 GLN A C 1
ATOM 842 O O . GLN A 1 242 ? 19.89860 9.87509 -3.72692 1.000 20.01493 117 GLN A O 1
ATOM 848 N N . ASP A 1 243 ? 20.24966 9.85207 -1.51222 1.000 23.30124 118 ASP A N 1
ATOM 849 C CA . ASP A 1 243 ? 21.66559 9.55187 -1.68522 1.000 22.97807 118 ASP A CA 1
ATOM 850 C C . ASP A 1 243 ? 21.92711 8.10866 -2.09871 1.000 21.70274 118 ASP A C 1
ATOM 851 O O . ASP A 1 243 ? 23.09282 7.69116 -2.11608 1.000 20.61828 118 ASP A O 1
ATOM 856 N N . GLY A 1 244 ? 20.88562 7.33782 -2.40405 1.000 21.61797 119 GLY A N 1
ATOM 857 C CA . GLY A 1 244 ? 21.03902 5.96039 -2.81324 1.000 21.66712 119 GLY A CA 1
ATOM 858 C C . GLY A 1 244 ? 21.06237 4.96502 -1.67887 1.000 20.90368 119 GLY A C 1
ATOM 859 O O . GLY A 1 244 ? 21.10379 3.75394 -1.93727 1.000 20.49218 119 GLY A O 1
ATOM 860 N N . SER A 1 245 ? 21.02540 5.42611 -0.43221 1.000 22.13791 120 SER A N 1
ATOM 861 C CA . SER A 1 245 ? 21.09630 4.49028 0.67617 1.000 22.10512 120 SER A CA 1
ATOM 862 C C . SER A 1 245 ? 19.74477 3.79742 0.85565 1.000 18.65440 120 SER A C 1
ATOM 863 O O . SER A 1 245 ? 18.69447 4.37073 0.55767 1.000 18.49771 120 SER A O 1
ATOM 866 N N . PRO A 1 246 ? 19.74822 2.54757 1.28876 1.000 21.94125 121 PRO A N 1
ATOM 867 C CA . PRO A 1 246 ? 18.49661 1.80840 1.44570 1.000 21.06968 121 PRO A CA 1
ATOM 868 C C . PRO A 1 246 ? 17.98964 1.90838 2.87760 1.000 24.34142 121 PRO A C 1
ATOM 869 O O . PRO A 1 246 ? 18.73065 2.23180 3.80158 1.000 21.82133 121 PRO A O 1
ATOM 873 N N . GLU A 1 247 ? 16.70345 1.61485 3.04649 1.000 17.72835 122 GLU A N 1
ATOM 874 C CA . GLU A 1 247 ? 16.10820 1.56054 4.37443 1.000 20.84149 122 GLU A CA 1
ATOM 875 C C . GLU A 1 247 ? 14.92972 0.60447 4.38202 1.000 18.01137 122 GLU A C 1
ATOM 876 O O . GLU A 1 247 ? 14.14753 0.57411 3.43198 1.000 18.64888 122 GLU A O 1
ATOM 882 N N . GLN A 1 248 ? 14.79283 -0.14576 5.47495 1.000 18.67355 123 GLN A N 1
ATOM 883 C CA . GLN A 1 248 ? 13.68419 -1.07262 5.62724 1.000 15.33059 123 GLN A CA 1
ATOM 884 C C . GLN A 1 248 ? 12.44029 -0.33669 6.10755 1.000 20.66847 123 GLN A C 1
ATOM 885 O O . GLN A 1 248 ? 12.50173 0.45743 7.05520 1.000 21.38212 123 GLN A O 1
ATOM 891 N N . ALA A 1 249 ? 11.30581 -0.61005 5.45726 1.000 16.77927 124 ALA A N 1
ATOM 892 C CA . ALA A 1 249 ? 10.06758 0.09136 5.76602 1.000 15.00412 124 ALA A CA 1
ATOM 893 C C . ALA A 1 249 ? 8.90015 -0.86286 5.63707 1.000 17.17505 124 ALA A C 1
ATOM 894 O O . ALA A 1 249 ? 8.87298 -1.69373 4.72559 1.000 15.47221 124 ALA A O 1
ATOM 896 N N . TYR A 1 250 ? 7.92034 -0.70809 6.51745 1.000 17.78778 125 TYR A N 1
ATOM 897 C CA . TYR A 1 250 ? 6.61605 -1.30379 6.27120 1.000 15.77173 125 TYR A CA 1
ATOM 898 C C . TYR A 1 250 ? 5.92035 -0.58126 5.13080 1.000 14.87477 125 TYR A C 1
ATOM 899 O O . TYR A 1 250 ? 6.16677 0.59964 4.87412 1.000 17.25303 125 TYR A O 1
ATOM 908 N N . TRP A 1 251 ? 5.03165 -1.30177 4.45901 1.000 15.70917 126 TRP A N 1
ATOM 909 C CA . TRP A 1 251 ? 4.15885 -0.69877 3.46839 1.000 16.27794 126 TRP A CA 1
ATOM 910 C C . TRP A 1 251 ? 2.93554 -1.58137 3.29031 1.000 16.42490 126 TRP A C 1
ATOM 911 O O . TRP A 1 251 ? 2.93065 -2.75763 3.66247 1.000 17.67872 126 TRP A O 1
ATOM 922 N N . TYR A 1 252 ? 1.89442 -0.98540 2.71372 1.000 16.38877 127 TYR A N 1
ATOM 923 C CA . TYR A 1 252 ? 0.64452 -1.66530 2.41477 1.000 18.75912 127 TYR A CA 1
ATOM 924 C C . TYR A 1 252 ? 0.44963 -1.69291 0.90861 1.000 17.27858 127 TYR A C 1
ATOM 925 O O . TYR A 1 252 ? 0.71521 -0.70133 0.21831 1.000 17.84763 127 TYR A O 1
ATOM 934 N N . PHE A 1 253 ? 0.00472 -2.83277 0.39513 1.000 18.61469 128 PHE A N 1
ATOM 935 C CA . PHE A 1 253 ? -0.08985 -3.01355 -1.05170 1.000 19.76714 128 PHE A CA 1
ATOM 936 C C . PHE A 1 253 ? -1.21108 -4.00470 -1.31988 1.000 19.34428 128 PHE A C 1
ATOM 937 O O . PHE A 1 253 ? -1.82988 -4.53137 -0.38950 1.000 21.41014 128 PHE A O 1
ATOM 945 N N . GLN A 1 254 ? -1.48589 -4.25797 -2.59573 1.000 21.05050 129 GLN A N 1
ATOM 946 C CA . GLN A 1 254 ? -2.46211 -5.30427 -2.92105 1.000 26.19603 129 GLN A CA 1
ATOM 947 C C . GLN A 1 254 ? -1.86230 -6.35694 -3.83348 1.000 27.44244 129 GLN A C 1
ATOM 948 O O . GLN A 1 254 ? -1.13022 -6.01902 -4.76298 1.000 34.88278 129 GLN A O 1
ATOM 954 N N . GLY B 1 131 ? 54.55100 7.05188 27.92415 1.000 47.59939 6 GLY B N 1
ATOM 955 C CA . GLY B 1 131 ? 53.27786 6.50273 27.48636 1.000 34.85309 6 GLY B CA 1
ATOM 956 C C . GLY B 1 131 ? 52.24495 6.55015 28.58603 1.000 40.38891 6 GLY B C 1
ATOM 957 O O . GLY B 1 131 ? 52.60153 6.33801 29.74757 1.000 44.84021 6 GLY B O 1
ATOM 958 N N . ALA B 1 132 ? 50.96894 6.82583 28.25643 1.000 32.68499 7 ALA B N 1
ATOM 959 C CA . ALA B 1 132 ? 50.00102 6.74911 29.34996 1.000 32.36191 7 ALA B CA 1
ATOM 960 C C . ALA B 1 132 ? 48.59124 6.39081 28.89684 1.000 29.69064 7 ALA B C 1
ATOM 961 O O . ALA B 1 132 ? 48.06463 7.03370 27.97763 1.000 28.51044 7 ALA B O 1
ATOM 963 N N . PRO B 1 133 ? 47.97185 5.38865 29.51455 1.000 26.47527 8 PRO B N 1
ATOM 964 C CA . PRO B 1 133 ? 46.54619 5.14746 29.28559 1.000 26.69707 8 PRO B CA 1
ATOM 965 C C . PRO B 1 133 ? 45.71984 6.27611 29.88065 1.000 26.46948 8 PRO B C 1
ATOM 966 O O . PRO B 1 133 ? 46.16066 6.99452 30.78513 1.000 26.82315 8 PRO B O 1
ATOM 970 N N . THR B 1 134 ? 44.51439 6.45333 29.33541 1.000 24.27069 9 THR B N 1
ATOM 971 C CA . THR B 1 134 ? 43.59387 7.47243 29.82519 1.000 27.91870 9 THR B CA 1
ATOM 972 C C . THR B 1 134 ? 42.26197 6.84470 30.22100 1.000 23.26159 9 THR B C 1
ATOM 973 O O . THR B 1 134 ? 41.92289 5.73062 29.81172 1.000 24.21129 9 THR B O 1
ATOM 977 N N . GLN B 1 135 ? 41.49487 7.58817 31.02159 1.000 18.43208 10 GLN B N 1
ATOM 978 C CA . GLN B 1 135 ? 40.22154 7.05182 31.47041 1.000 18.07606 10 GLN B CA 1
ATOM 979 C C . GLN B 1 135 ? 39.17460 7.13248 30.36002 1.000 19.59521 10 GLN B C 1
ATOM 980 O O . GLN B 1 135 ? 39.25042 8.00281 29.49049 1.000 22.02636 10 GLN B O 1
ATOM 986 N N . PRO B 1 136 ? 38.18781 6.23200 30.37667 1.000 25.37872 11 PRO B N 1
ATOM 987 C CA . PRO B 1 136 ? 37.21883 6.16178 29.27589 1.000 20.95114 11 PRO B CA 1
ATOM 988 C C . PRO B 1 136 ? 36.50159 7.48047 29.06520 1.000 21.87177 11 PRO B C 1
ATOM 989 O O . PRO B 1 136 ? 36.01244 8.10099 30.00910 1.000 20.55239 11 PRO B O 1
ATOM 993 N N . PHE B 1 137 ? 36.43139 7.89842 27.80446 1.000 19.27274 12 PHE B N 1
ATOM 994 C CA . PHE B 1 137 ? 35.67885 9.08913 27.40450 1.000 20.08441 12 PHE B CA 1
ATOM 995 C C . PHE B 1 137 ? 36.12533 10.34881 28.15574 1.000 20.60726 12 PHE B C 1
ATOM 996 O O . PHE B 1 137 ? 35.32373 11.26397 28.36318 1.000 19.46415 12 PHE B O 1
ATOM 1004 N N . VAL B 1 138 ? 37.39606 10.44488 28.54565 1.000 19.54740 13 VAL B N 1
ATOM 1005 C CA . VAL B 1 138 ? 37.91987 11.66843 29.14920 1.000 19.09027 13 VAL B CA 1
ATOM 1006 C C . VAL B 1 138 ? 38.75774 12.39508 28.09375 1.000 24.51839 13 VAL B C 1
ATOM 1007 O O . VAL B 1 138 ? 39.81910 11.87963 27.69380 1.000 21.53498 13 VAL B O 1
ATOM 1011 N N . PRO B 1 139 ? 38.35443 13.58254 27.65678 1.000 20.35573 14 PRO B N 1
ATOM 1012 C CA . PRO B 1 139 ? 39.09682 14.27701 26.60205 1.000 22.09542 14 PRO B CA 1
ATOM 1013 C C . PRO B 1 139 ? 40.35921 14.94877 27.13588 1.000 26.07052 14 PRO B C 1
ATOM 1014 O O . PRO B 1 139 ? 40.48631 15.25287 28.32255 1.000 28.01425 14 PRO B O 1
ATOM 1018 N N . ARG B 1 140 ? 41.31025 15.18158 26.22291 1.000 25.08940 15 ARG B N 1
ATOM 1019 C CA . ARG B 1 140 ? 42.58934 15.75706 26.63188 1.000 27.64138 15 ARG B CA 1
ATOM 1020 C C . ARG B 1 140 ? 42.41063 17.16456 27.20708 1.000 25.75623 15 ARG B C 1
ATOM 1021 O O . ARG B 1 140 ? 43.07137 17.53328 28.18302 1.000 27.03382 15 ARG B O 1
ATOM 1029 N N . LYS B 1 141 ? 41.52002 17.96746 26.62320 1.000 23.17654 16 LYS B N 1
ATOM 1030 C CA . LYS B 1 141 ? 41.27469 19.29234 27.17676 1.000 25.45175 16 LYS B CA 1
ATOM 1031 C C . LYS B 1 141 ? 40.49671 19.26453 28.49312 1.000 28.17604 16 LYS B C 1
ATOM 1032 O O . LYS B 1 141 ? 40.20254 20.34688 29.02382 1.000 25.21176 16 LYS B O 1
ATOM 1038 N N . GLY B 1 142 ? 40.16718 18.09347 29.03260 1.000 22.09077 17 GLY B N 1
ATOM 1039 C CA . GLY B 1 142 ? 39.45739 18.08606 30.30579 1.000 25.78872 17 GLY B CA 1
ATOM 1040 C C . GLY B 1 142 ? 37.95136 18.17576 30.14856 1.000 22.37270 17 GLY B C 1
ATOM 1041 O O . GLY B 1 142 ? 37.41512 18.80738 29.23505 1.000 22.20202 17 GLY B O 1
ATOM 1042 N N . ILE B 1 143 ? 37.24793 17.53352 31.08139 1.000 25.90768 18 ILE B N 1
ATOM 1043 C CA . ILE B 1 143 ? 35.79267 17.49426 31.00656 1.000 21.98630 18 ILE B CA 1
ATOM 1044 C C . ILE B 1 143 ? 35.19944 18.89301 31.02496 1.000 20.30455 18 ILE B C 1
ATOM 1045 O O . ILE B 1 143 ? 34.18781 19.14888 30.36854 1.000 20.65667 18 ILE B O 1
ATOM 1050 N N . ASP B 1 144 ? 35.80609 19.82342 31.77045 1.000 23.01414 19 ASP B N 1
ATOM 1051 C CA . ASP B 1 144 ? 35.17648 21.13527 31.93700 1.000 22.44847 19 ASP B CA 1
ATOM 1052 C C . ASP B 1 144 ? 34.93482 21.83512 30.60111 1.000 18.87831 19 ASP B C 1
ATOM 1053 O O . ASP B 1 144 ? 33.90031 22.49425 30.41738 1.000 19.25061 19 ASP B O 1
ATOM 1058 N N . LYS B 1 145 ? 35.87960 21.72784 29.66389 1.000 19.35287 20 LYS B N 1
ATOM 1059 C CA . LYS B 1 145 ? 35.69685 22.37127 28.36214 1.000 20.56148 20 LYS B CA 1
ATOM 1060 C C . LYS B 1 145 ? 34.56176 21.74141 27.55706 1.000 19.47580 20 LYS B C 1
ATOM 1061 O O . LYS B 1 145 ? 33.99433 22.39832 26.67020 1.000 17.78574 20 LYS B O 1
ATOM 1067 N N . PHE B 1 146 ? 34.22573 20.48586 27.83866 1.000 20.41597 21 PHE B N 1
ATOM 1068 C CA . PHE B 1 146 ? 33.23817 19.74932 27.06658 1.000 17.04870 21 PHE B CA 1
ATOM 1069 C C . PHE B 1 146 ? 31.86042 19.75134 27.70591 1.000 15.89904 21 PHE B C 1
ATOM 1070 O O . PHE B 1 146 ? 30.91114 19.23997 27.10375 1.000 19.54835 21 PHE B O 1
ATOM 1078 N N . VAL B 1 147 ? 31.72612 20.32572 28.90046 1.000 17.28293 22 VAL B N 1
ATOM 1079 C CA . VAL B 1 147 ? 30.42982 20.39153 29.56304 1.000 18.19921 22 VAL B CA 1
ATOM 1080 C C . VAL B 1 147 ? 29.48949 21.26082 28.73714 1.000 17.34735 22 VAL B C 1
ATOM 1081 O O . VAL B 1 147 ? 29.82350 22.39354 28.37763 1.000 17.05891 22 VAL B O 1
ATOM 1085 N N . VAL B 1 148 ? 28.31309 20.73593 28.42181 1.000 15.65502 23 VAL B N 1
ATOM 1086 C CA . VAL B 1 148 ? 27.31425 21.53964 27.72471 1.000 15.64764 23 VAL B CA 1
ATOM 1087 C C . VAL B 1 148 ? 26.65098 22.46081 28.73643 1.000 15.71485 23 VAL B C 1
ATOM 1088 O O . VAL B 1 148 ? 26.23863 22.02155 29.80848 1.000 14.63719 23 VAL B O 1
ATOM 1092 N N . ARG B 1 149 ? 26.56060 23.74777 28.40600 1.000 19.38112 24 ARG B N 1
ATOM 1093 C CA . ARG B 1 149 ? 26.07390 24.74635 29.34805 1.000 18.21646 24 ARG B CA 1
ATOM 1094 C C . ARG B 1 149 ? 24.83832 25.43869 28.79083 1.000 18.39992 24 ARG B C 1
ATOM 1095 O O . ARG B 1 149 ? 24.87831 25.97516 27.66533 1.000 15.46368 24 ARG B O 1
ATOM 1103 N N . PRO B 1 150 ? 23.72969 25.43481 29.52259 1.000 20.47400 25 PRO B N 1
ATOM 1104 C CA . PRO B 1 150 ? 22.51240 26.08837 29.02636 1.000 20.23951 25 PRO B CA 1
ATOM 1105 C C . PRO B 1 150 ? 22.63188 27.60968 29.09971 1.000 22.16599 25 PRO B C 1
ATOM 1106 O O . PRO B 1 150 ? 23.17242 28.16842 30.05824 1.000 17.53837 25 PRO B O 1
ATOM 1110 N N . ALA B 1 151 ? 22.10577 28.27500 28.07932 1.000 20.44382 26 ALA B N 1
ATOM 1111 C CA . ALA B 1 151 ? 22.19753 29.72119 27.94085 1.000 22.24742 26 ALA B CA 1
ATOM 1112 C C . ALA B 1 151 ? 20.95024 30.22336 27.23230 1.000 28.64040 26 ALA B C 1
ATOM 1113 O O . ALA B 1 151 ? 20.29095 29.46270 26.51406 1.000 30.87851 26 ALA B O 1
ATOM 1115 N N . PRO B 1 152 ? 20.61318 31.50905 27.39113 1.000 28.97796 27 PRO B N 1
ATOM 1116 C CA . PRO B 1 152 ? 19.32576 31.99818 26.85479 1.000 31.86742 27 PRO B CA 1
ATOM 1117 C C . PRO B 1 152 ? 19.11810 31.72086 25.36945 1.000 33.15942 27 PRO B C 1
ATOM 1118 O O . PRO B 1 152 ? 17.99325 31.39527 24.96150 1.000 34.14654 27 PRO B O 1
ATOM 1122 N N . VAL B 1 153 ? 20.16204 31.83425 24.54284 1.000 25.12437 28 VAL B N 1
ATOM 1123 C CA . VAL B 1 153 ? 19.96537 31.70894 23.10248 1.000 32.32073 28 VAL B CA 1
ATOM 1124 C C . VAL B 1 153 ? 20.20852 30.29112 22.61607 1.000 34.88650 28 VAL B C 1
ATOM 1125 O O . VAL B 1 153 ? 19.88513 29.97200 21.46227 1.000 36.43818 28 VAL B O 1
ATOM 1129 N N . GLY B 1 154 ? 20.73613 29.42267 23.46423 1.000 27.97175 29 GLY B N 1
ATOM 1130 C CA . GLY B 1 154 ? 21.10745 28.09161 23.06487 1.000 29.38677 29 GLY B CA 1
ATOM 1131 C C . GLY B 1 154 ? 22.31001 27.63957 23.86069 1.000 26.36684 29 GLY B C 1
ATOM 1132 O O . GLY B 1 154 ? 23.14976 28.44518 24.28070 1.000 18.84384 29 GLY B O 1
ATOM 1133 N N . PRO B 1 155 ? 22.41157 26.33677 24.08819 1.000 22.85494 30 PRO B N 1
ATOM 1134 C CA . PRO B 1 155 ? 23.52910 25.80680 24.87737 1.000 21.11858 30 PRO B CA 1
ATOM 1135 C C . PRO B 1 155 ? 24.84883 25.95394 24.13266 1.000 18.85599 30 PRO B C 1
ATOM 1136 O O . PRO B 1 155 ? 24.89899 26.19796 22.92541 1.000 22.40023 30 PRO B O 1
ATOM 1140 N N . PHE B 1 156 ? 25.93796 25.79321 24.87866 1.000 21.30255 31 PHE B N 1
ATOM 1141 C CA . PHE B 1 156 ? 27.27459 25.96695 24.32120 1.000 21.69722 31 PHE B CA 1
ATOM 1142 C C . PHE B 1 156 ? 28.26325 25.17837 25.16908 1.000 17.49435 31 PHE B C 1
ATOM 1143 O O . PHE B 1 156 ? 27.97434 24.80494 26.30606 1.000 18.50528 31 PHE B O 1
ATOM 1151 N N . GLN B 1 157 ? 29.44717 24.96865 24.60866 1.000 16.50575 32 GLN B N 1
ATOM 1152 C CA . GLN B 1 157 ? 30.57954 24.36190 25.28715 1.000 15.36671 32 GLN B CA 1
ATOM 1153 C C . GLN B 1 157 ? 31.76080 25.31420 25.22014 1.000 18.15720 32 GLN B C 1
ATOM 1154 O O . GLN B 1 157 ? 31.92117 26.05337 24.24459 1.000 22.78889 32 GLN B O 1
ATOM 1160 N N . LEU B 1 158 ? 32.59925 25.29452 26.25721 1.000 19.52558 33 LEU B N 1
ATOM 1161 C CA . LEU B 1 158 ? 33.72972 26.21679 26.25454 1.000 19.77671 33 LEU B CA 1
ATOM 1162 C C . LEU B 1 158 ? 34.75851 25.83664 25.20213 1.000 22.03255 33 LEU B C 1
ATOM 1163 O O . LEU B 1 158 ? 35.41466 26.71653 24.64153 1.000 22.14993 33 LEU B O 1
ATOM 1168 N N . VAL B 1 159 ? 34.90222 24.53953 24.91453 1.000 18.07840 34 VAL B N 1
ATOM 1169 C CA . VAL B 1 159 ? 35.91169 24.09896 23.96540 1.000 21.47462 34 VAL B CA 1
ATOM 1170 C C . VAL B 1 159 ? 35.68479 24.77747 22.61796 1.000 20.66656 34 VAL B C 1
ATOM 1171 O O . VAL B 1 159 ? 34.57051 25.18051 22.27405 1.000 22.60128 34 VAL B O 1
ATOM 1175 N N . SER B 1 160 ? 36.76163 24.94180 21.86024 1.000 26.04840 35 SER B N 1
ATOM 1176 C CA . SER B 1 160 ? 36.66714 25.49010 20.50960 1.000 34.02748 35 SER B CA 1
ATOM 1177 C C . SER B 1 160 ? 37.42569 24.53932 19.60006 1.000 36.40100 35 SER B C 1
ATOM 1178 O O . SER B 1 160 ? 38.66834 24.53858 19.59698 1.000 41.53015 35 SER B O 1
ATOM 1181 N N . PRO B 1 161 ? 36.72196 23.69042 18.85682 1.000 36.52728 36 PRO B N 1
ATOM 1182 C CA . PRO B 1 161 ? 37.40943 22.77653 17.94038 1.000 40.79353 36 PRO B CA 1
ATOM 1183 C C . PRO B 1 161 ? 38.10911 23.57365 16.85445 1.000 42.42211 36 PRO B C 1
ATOM 1184 O O . PRO B 1 161 ? 37.75326 24.71727 16.56239 1.000 38.72886 36 PRO B O 1
ATOM 1188 N N . GLY B 1 162 ? 39.13409 22.96336 16.27066 1.000 49.75866 37 GLY B N 1
ATOM 1189 C CA . GLY B 1 162 ? 39.86997 23.63748 15.22180 1.000 52.88912 37 GLY B CA 1
ATOM 1190 C C . GLY B 1 162 ? 38.94937 24.03733 14.09069 1.000 51.35019 37 GLY B C 1
ATOM 1191 O O . GLY B 1 162 ? 38.59979 25.21076 13.93058 1.000 52.10151 37 GLY B O 1
ATOM 1192 N N . VAL B 1 163 ? 38.54819 23.05813 13.29668 1.000 51.99903 38 VAL B N 1
ATOM 1193 C CA . VAL B 1 163 ? 37.51598 23.24310 12.29135 1.000 49.50388 38 VAL B CA 1
ATOM 1194 C C . VAL B 1 163 ? 36.42097 22.23239 12.58182 1.000 44.03853 38 VAL B C 1
ATOM 1195 O O . VAL B 1 163 ? 36.69850 21.10273 12.99919 1.000 47.69643 38 VAL B O 1
ATOM 1199 N N . SER B 1 164 ? 35.17597 22.65482 12.40395 1.000 41.63522 39 SER B N 1
ATOM 1200 C CA . SER B 1 164 ? 34.01237 21.84374 12.73367 1.000 37.99279 39 SER B CA 1
ATOM 1201 C C . SER B 1 164 ? 33.24941 21.62313 11.43900 1.000 35.23823 39 SER B C 1
ATOM 1202 O O . SER B 1 164 ? 32.68592 22.57162 10.88370 1.000 31.16194 39 SER B O 1
ATOM 1205 N N . GLU B 1 165 ? 33.27832 20.38652 10.93550 1.000 32.32340 40 GLU B N 1
ATOM 1206 C CA . GLU B 1 165 ? 32.52005 19.97846 9.75442 1.000 27.84034 40 GLU B CA 1
ATOM 1207 C C . GLU B 1 165 ? 31.64097 18.79025 10.12847 1.000 25.37465 40 GLU B C 1
ATOM 1208 O O . GLU B 1 165 ? 31.82377 17.67504 9.62002 1.000 22.37440 40 GLU B O 1
ATOM 1214 N N . PRO B 1 166 ? 30.66101 19.00577 11.00237 1.000 22.92487 41 PRO B N 1
ATOM 1215 C CA . PRO B 1 166 ? 29.89734 17.87829 11.55178 1.000 22.12791 41 PRO B CA 1
ATOM 1216 C C . PRO B 1 166 ? 29.27098 17.04254 10.44243 1.000 21.68499 41 PRO B C 1
ATOM 1217 O O . PRO B 1 166 ? 28.65548 17.57030 9.51196 1.000 18.81748 41 PRO B O 1
ATOM 1221 N N . SER B 1 167 ? 29.43487 15.72146 10.55166 1.000 18.19753 42 SER B N 1
ATOM 1222 C CA . SER B 1 167 ? 28.85319 14.76757 9.61285 1.000 18.82987 42 SER B CA 1
ATOM 1223 C C . SER B 1 167 ? 28.28459 13.57033 10.36005 1.000 19.60578 42 SER B C 1
ATOM 1224 O O . SER B 1 167 ? 28.16720 12.47709 9.80243 1.000 20.42066 42 SER B O 1
ATOM 1227 N N . THR B 1 168 ? 27.93989 13.76516 11.63232 1.000 22.72448 43 THR B N 1
ATOM 1228 C CA . THR B 1 168 ? 27.43508 12.70277 12.48837 1.000 19.63089 43 THR B CA 1
ATOM 1229 C C . THR B 1 168 ? 26.26463 13.23631 13.29090 1.000 18.68665 43 THR B C 1
ATOM 1230 O O . THR B 1 168 ? 26.17900 14.43647 13.56935 1.000 16.90571 43 THR B O 1
ATOM 1234 N N . LEU B 1 169 ? 25.36759 12.33014 13.66001 1.000 18.46714 44 LEU B N 1
ATOM 1235 C CA . LEU B 1 169 ? 24.25448 12.62172 14.55079 1.000 17.31398 44 LEU B CA 1
ATOM 1236 C C . LEU B 1 169 ? 24.47484 11.89470 15.87078 1.000 20.12406 44 LEU B C 1
ATOM 1237 O O . LEU B 1 169 ? 24.73785 10.68534 15.88426 1.000 17.84530 44 LEU B O 1
ATOM 1242 N N . PHE B 1 170 ? 24.37873 12.62741 16.97295 1.000 16.50495 45 PHE B N 1
ATOM 1243 C CA . PHE B 1 170 ? 24.47522 12.02753 18.29631 1.000 17.32556 45 PHE B CA 1
ATOM 1244 C C . PHE B 1 170 ? 23.07196 11.59305 18.69543 1.000 16.82108 45 PHE B C 1
ATOM 1245 O O . PHE B 1 170 ? 22.18383 12.43159 18.88845 1.000 17.49160 45 PHE B O 1
ATOM 1253 N N . LEU B 1 171 ? 22.86063 10.28859 18.79090 1.000 14.55136 46 LEU B N 1
ATOM 1254 C CA . LEU B 1 171 ? 21.57014 9.76534 19.22052 1.000 20.89338 46 LEU B CA 1
ATOM 1255 C C . LEU B 1 171 ? 21.66749 9.28790 20.66634 1.000 16.58106 46 LEU B C 1
ATOM 1256 O O . LEU B 1 171 ? 22.73996 8.89411 21.13871 1.000 16.76226 46 LEU B O 1
ATOM 1261 N N . TYR B 1 172 ? 20.54461 9.35851 21.37610 1.000 15.97038 47 TYR B N 1
ATOM 1262 C CA . TYR B 1 172 ? 20.51097 8.98007 22.78510 1.000 18.15482 47 TYR B CA 1
ATOM 1263 C C . TYR B 1 172 ? 19.15509 8.37883 23.09868 1.000 21.47425 47 TYR B C 1
ATOM 1264 O O . TYR B 1 172 ? 18.24417 8.38612 22.26987 1.000 23.56418 47 TYR B O 1
ATOM 1273 N N . GLY B 1 173 ? 19.02157 7.88585 24.32374 1.000 23.16249 48 GLY B N 1
ATOM 1274 C CA . GLY B 1 173 ? 17.74867 7.31516 24.68870 1.000 25.15304 48 GLY B CA 1
ATOM 1275 C C . GLY B 1 173 ? 17.51231 6.02121 23.93484 1.000 24.36848 48 GLY B C 1
ATOM 1276 O O . GLY B 1 173 ? 18.44704 5.31909 23.53834 1.000 26.87670 48 GLY B O 1
ATOM 1277 N N . GLU B 1 174 ? 16.23467 5.70376 23.72855 1.000 28.51357 49 GLU B N 1
ATOM 1278 C CA . GLU B 1 174 ? 15.89308 4.50609 22.97549 1.000 27.98566 49 GLU B CA 1
ATOM 1279 C C . GLU B 1 174 ? 16.20503 4.64919 21.48528 1.000 31.96094 49 GLU B C 1
ATOM 1280 O O . GLU B 1 174 ? 16.24466 3.63780 20.77654 1.000 27.09653 49 GLU B O 1
ATOM 1286 N N . ASP B 1 175 ? 16.42761 5.87405 20.99422 1.000 26.00829 50 ASP B N 1
ATOM 1287 C CA . ASP B 1 175 ? 16.85024 6.06313 19.60656 1.000 29.40273 50 ASP B CA 1
ATOM 1288 C C . ASP B 1 175 ? 18.27142 5.57091 19.35376 1.000 26.00374 50 ASP B C 1
ATOM 1289 O O . ASP B 1 175 ? 18.66184 5.40544 18.19442 1.000 27.17059 50 ASP B O 1
ATOM 1294 N N . ALA B 1 176 ? 19.05746 5.36420 20.40172 1.000 25.95507 51 ALA B N 1
ATOM 1295 C CA . ALA B 1 176 ? 20.45618 4.96333 20.27935 1.000 28.14100 51 ALA B CA 1
ATOM 1296 C C . ALA B 1 176 ? 20.52952 3.44477 20.39798 1.000 32.33149 51 ALA B C 1
ATOM 1297 O O . ALA B 1 176 ? 20.59316 2.89783 21.50145 1.000 33.42958 51 ALA B O 1
ATOM 1299 N N . TYR B 1 177 ? 20.50816 2.75723 19.25994 1.000 30.87101 52 TYR B N 1
ATOM 1300 C CA . TYR B 1 177 ? 20.63561 1.30494 19.25981 1.000 31.77427 52 TYR B CA 1
ATOM 1301 C C . TYR B 1 177 ? 21.73104 0.80822 18.32334 1.000 35.12377 52 TYR B C 1
ATOM 1302 O O . TYR B 1 177 ? 21.89992 -0.40744 18.17564 1.000 42.17171 52 TYR B O 1
ATOM 1311 N N . GLU B 1 178 ? 22.49284 1.70803 17.71411 1.000 32.23269 53 GLU B N 1
ATOM 1312 C CA . GLU B 1 178 ? 23.56911 1.35422 16.79975 1.000 35.97695 53 GLU B CA 1
ATOM 1313 C C . GLU B 1 178 ? 24.46224 2.57538 16.65669 1.000 34.45832 53 GLU B C 1
ATOM 1314 O O . GLU B 1 178 ? 24.02377 3.70568 16.88309 1.000 30.14311 53 GLU B O 1
ATOM 1320 N N . GLY B 1 179 ? 25.71441 2.33573 16.27297 1.000 29.63682 54 GLY B N 1
ATOM 1321 C CA . GLY B 1 179 ? 26.72458 3.37286 16.19595 1.000 31.24663 54 GLY B CA 1
ATOM 1322 C C . GLY B 1 179 ? 27.70578 3.30351 17.35835 1.000 23.43938 54 GLY B C 1
ATOM 1323 O O . GLY B 1 179 ? 27.54300 2.55593 18.32182 1.000 25.18865 54 GLY B O 1
ATOM 1324 N N . GLU B 1 180 ? 28.74793 4.10941 17.26569 1.000 24.44323 55 GLU B N 1
ATOM 1325 C CA . GLU B 1 180 ? 29.79810 4.05743 18.27177 1.000 20.33637 55 GLU B CA 1
ATOM 1326 C C . GLU B 1 180 ? 29.39862 4.85937 19.50331 1.000 21.04840 55 GLU B C 1
ATOM 1327 O O . GLU B 1 180 ? 28.81254 5.94035 19.38999 1.000 25.53394 55 GLU B O 1
ATOM 1333 N N . GLU B 1 181 ? 29.73644 4.33420 20.68037 1.000 20.28851 56 GLU B N 1
ATOM 1334 C CA . GLU B 1 181 ? 29.41002 5.01543 21.92585 1.000 19.22364 56 GLU B CA 1
ATOM 1335 C C . GLU B 1 181 ? 30.12476 6.36038 22.01543 1.000 19.12938 56 GLU B C 1
ATOM 1336 O O . GLU B 1 181 ? 31.29623 6.49637 21.64015 1.000 18.89386 56 GLU B O 1
ATOM 1342 N N . ALA B 1 182 ? 29.41246 7.36041 22.53080 1.000 18.43163 57 ALA B N 1
ATOM 1343 C CA . ALA B 1 182 ? 29.98413 8.68545 22.69669 1.000 17.00679 57 ALA B CA 1
ATOM 1344 C C . ALA B 1 182 ? 29.26953 9.35850 23.85530 1.000 16.57392 57 ALA B C 1
ATOM 1345 O O . ALA B 1 182 ? 28.06493 9.15877 24.04062 1.000 15.78876 57 ALA B O 1
ATOM 1347 N N . TRP B 1 183 ? 30.01225 10.14068 24.63520 1.000 12.34016 58 TRP B N 1
ATOM 1348 C CA . TRP B 1 183 ? 29.46007 10.80336 25.80852 1.000 16.68045 58 TRP B CA 1
ATOM 1349 C C . TRP B 1 183 ? 29.35426 12.30066 25.57494 1.000 16.67164 58 TRP B C 1
ATOM 1350 O O . TRP B 1 183 ? 30.23352 12.91437 24.95401 1.000 15.53985 58 TRP B O 1
ATOM 1361 N N . LEU B 1 184 ? 28.28799 12.87818 26.11879 1.000 14.58381 59 LEU B N 1
ATOM 1362 C CA . LEU B 1 184 ? 28.03003 14.30883 26.08957 1.000 19.25155 59 LEU B CA 1
ATOM 1363 C C . LEU B 1 184 ? 27.94026 14.78459 27.53643 1.000 18.15385 59 LEU B C 1
ATOM 1364 O O . LEU B 1 184 ? 27.02025 14.40179 28.26483 1.000 17.64328 59 LEU B O 1
ATOM 1369 N N . TYR B 1 185 ? 28.91031 15.58210 27.96349 1.000 20.01698 60 TYR B N 1
ATOM 1370 C CA . TYR B 1 185 ? 28.97734 16.02975 29.35141 1.000 17.84047 60 TYR B CA 1
ATOM 1371 C C . TYR B 1 185 ? 28.05925 17.22852 29.58460 1.000 20.40079 60 TYR B C 1
ATOM 1372 O O . TYR B 1 185 ? 27.86813 18.08003 28.70746 1.000 17.82739 60 TYR B O 1
ATOM 1381 N N . GLY B 1 186 ? 27.49500 17.29571 30.78821 1.000 18.69333 61 GLY B N 1
ATOM 1382 C CA . GLY B 1 186 ? 26.63723 18.41214 31.12415 1.000 18.66817 61 GLY B CA 1
ATOM 1383 C C . GLY B 1 186 ? 25.22798 18.31837 30.58834 1.000 20.26472 61 GLY B C 1
ATOM 1384 O O . GLY B 1 186 ? 24.60462 19.35134 30.32091 1.000 18.87879 61 GLY B O 1
ATOM 1385 N N . VAL B 1 187 ? 24.69385 17.10729 30.44061 1.000 19.77274 62 VAL B N 1
ATOM 1386 C CA . VAL B 1 187 ? 23.40841 16.90510 29.78794 1.000 19.73961 62 VAL B CA 1
ATOM 1387 C C . VAL B 1 187 ? 22.63054 15.86039 30.56862 1.000 20.23542 62 VAL B C 1
ATOM 1388 O O . VAL B 1 187 ? 23.18508 14.82552 30.94882 1.000 22.62202 62 VAL B O 1
ATOM 1392 N N . LYS B 1 188 ? 21.35181 16.13253 30.80646 1.000 16.94763 63 LYS B N 1
ATOM 1393 C CA . LYS B 1 188 ? 20.48014 15.27406 31.59951 1.000 22.33081 63 LYS B CA 1
ATOM 1394 C C . LYS B 1 188 ? 19.37802 14.70783 30.70380 1.000 24.64528 63 LYS B C 1
ATOM 1395 O O . LYS B 1 188 ? 18.74338 15.45504 29.94932 1.000 21.52410 63 LYS B O 1
ATOM 1401 N N . LEU B 1 189 ? 19.14548 13.39360 30.78282 1.000 23.49564 64 LEU B N 1
ATOM 1402 C CA . LEU B 1 189 ? 18.03869 12.76075 30.06100 1.000 19.53016 64 LEU B CA 1
ATOM 1403 C C . LEU B 1 189 ? 17.10921 12.09639 31.06972 1.000 23.57188 64 LEU B C 1
ATOM 1404 O O . LEU B 1 189 ? 17.38456 10.99461 31.56022 1.000 18.98095 64 LEU B O 1
ATOM 1409 N N . THR B 1 190 ? 15.99347 12.76531 31.35069 1.000 20.78908 65 THR B N 1
ATOM 1410 C CA . THR B 1 190 ? 14.97635 12.24181 32.25712 1.000 25.17581 65 THR B CA 1
ATOM 1411 C C . THR B 1 190 ? 13.91621 11.45846 31.49769 1.000 25.55468 65 THR B C 1
ATOM 1412 O O . THR B 1 190 ? 13.58626 10.32611 31.86852 1.000 21.87730 65 THR B O 1
ATOM 1416 N N . ALA B 1 191 ? 13.38603 12.05504 30.42497 1.000 21.05692 66 ALA B N 1
ATOM 1417 C CA . ALA B 1 191 ? 12.36068 11.42272 29.61619 1.000 23.93482 66 ALA B CA 1
ATOM 1418 C C . ALA B 1 191 ? 12.91599 11.09920 28.23317 1.000 26.48453 66 ALA B C 1
ATOM 1419 O O . ALA B 1 191 ? 13.73151 10.18323 28.07815 1.000 25.13128 66 ALA B O 1
ATOM 1421 N N . GLU B 1 192 ? 12.49609 11.84596 27.21836 1.000 19.93182 67 GLU B N 1
ATOM 1422 C CA . GLU B 1 192 ? 12.83700 11.49218 25.84922 1.000 26.31669 67 GLU B CA 1
ATOM 1423 C C . GLU B 1 192 ? 13.75204 12.48787 25.16438 1.000 22.30717 67 GLU B C 1
ATOM 1424 O O . GLU B 1 192 ? 14.47587 12.10310 24.24342 1.000 21.49921 67 GLU B O 1
ATOM 1430 N N . VAL B 1 193 ? 13.72477 13.75117 25.57373 1.000 21.52417 68 VAL B N 1
ATOM 1431 C CA . VAL B 1 193 ? 14.53205 14.79773 24.96500 1.000 20.12572 68 VAL B CA 1
ATOM 1432 C C . VAL B 1 193 ? 15.50107 15.31805 26.01366 1.000 24.74764 68 VAL B C 1
ATOM 1433 O O . VAL B 1 193 ? 15.08115 15.72070 27.10841 1.000 23.31962 68 VAL B O 1
ATOM 1437 N N . ALA B 1 194 ? 16.79212 15.30158 25.67310 1.000 16.83680 69 ALA B N 1
ATOM 1438 C CA . ALA B 1 194 ? 17.85247 15.72714 26.57714 1.000 20.52858 69 ALA B CA 1
ATOM 1439 C C . ALA B 1 194 ? 17.73537 17.20534 26.93329 1.000 23.78154 69 ALA B C 1
ATOM 1440 O O . ALA B 1 194 ? 17.27044 18.03050 26.13922 1.000 21.44685 69 ALA B O 1
ATOM 1442 N N . VAL B 1 195 ? 18.22750 17.54085 28.12034 1.000 18.73651 70 VAL B N 1
ATOM 1443 C CA . VAL B 1 195 ? 18.23185 18.90341 28.63266 1.000 24.18014 70 VAL B CA 1
ATOM 1444 C C . VAL B 1 195 ? 19.66564 19.27705 28.98923 1.000 18.93078 70 VAL B C 1
ATOM 1445 O O . VAL B 1 195 ? 20.29326 18.60778 29.81876 1.000 16.94411 70 VAL B O 1
ATOM 1449 N N . PRO B 1 196 ? 20.22326 20.33193 28.40061 1.000 19.73823 71 PRO B N 1
ATOM 1450 C CA . PRO B 1 196 ? 21.54017 20.80368 28.83980 1.000 19.90181 71 PRO B CA 1
ATOM 1451 C C . PRO B 1 196 ? 21.46235 21.30684 30.27573 1.000 22.12154 71 PRO B C 1
ATOM 1452 O O . PRO B 1 196 ? 20.52931 22.01791 30.64212 1.000 20.91512 71 PRO B O 1
ATOM 1456 N N . THR B 1 197 ? 22.43346 20.90510 31.10142 1.000 19.23537 72 THR B N 1
ATOM 1457 C CA . THR B 1 197 ? 22.46110 21.32633 32.49272 1.000 21.59509 72 THR B CA 1
ATOM 1458 C C . THR B 1 197 ? 23.73049 22.05452 32.90223 1.000 21.76656 72 THR B C 1
ATOM 1459 O O . THR B 1 197 ? 23.68656 22.81411 33.87083 1.000 21.71217 72 THR B O 1
ATOM 1463 N N . GLY B 1 198 ? 24.84954 21.85836 32.20388 1.000 16.16355 73 GLY B N 1
ATOM 1464 C CA . GLY B 1 198 ? 26.07677 22.49534 32.64048 1.000 16.86852 73 GLY B CA 1
ATOM 1465 C C . GLY B 1 198 ? 26.67917 21.89051 33.88324 1.000 21.70978 73 GLY B C 1
ATOM 1466 O O . GLY B 1 198 ? 27.57871 22.48616 34.48848 1.000 21.45428 73 GLY B O 1
ATOM 1467 N N . VAL B 1 199 ? 26.18299 20.73376 34.29142 1.000 22.93596 74 VAL B N 1
ATOM 1468 C CA . VAL B 1 199 ? 26.65264 20.02995 35.47764 1.000 19.87648 74 VAL B CA 1
ATOM 1469 C C . VAL B 1 199 ? 27.54120 18.88675 34.99774 1.000 18.96492 74 VAL B C 1
ATOM 1470 O O . VAL B 1 199 ? 27.06460 18.03540 34.22948 1.000 15.91331 74 VAL B O 1
ATOM 1474 N N . PRO B 1 200 ? 28.82296 18.85445 35.37889 1.000 20.99624 75 PRO B N 1
ATOM 1475 C CA . PRO B 1 200 ? 29.72363 17.84439 34.80429 1.000 21.04984 75 PRO B CA 1
ATOM 1476 C C . PRO B 1 200 ? 29.32217 16.42272 35.13619 1.000 22.06158 75 PRO B C 1
ATOM 1477 O O . PRO B 1 200 ? 29.57289 15.51557 34.32709 1.000 21.01290 75 PRO B O 1
ATOM 1481 N N . GLY B 1 201 ? 28.69630 16.19747 36.29783 1.000 20.80541 76 GLY B N 1
ATOM 1482 C CA . GLY B 1 201 ? 28.21749 14.87325 36.64737 1.000 19.69222 76 GLY B CA 1
ATOM 1483 C C . GLY B 1 201 ? 26.97385 14.41203 35.91444 1.000 23.23760 76 GLY B C 1
ATOM 1484 O O . GLY B 1 201 ? 26.54230 13.27162 36.09695 1.000 22.01537 76 GLY B O 1
ATOM 1485 N N . ASP B 1 202 ? 26.37174 15.26137 35.08477 1.000 23.53687 77 ASP B N 1
ATOM 1486 C CA . ASP B 1 202 ? 25.32068 14.82863 34.16012 1.000 18.65886 77 ASP B CA 1
ATOM 1487 C C . ASP B 1 202 ? 25.99823 14.40367 32.86497 1.000 21.56945 77 ASP B C 1
ATOM 1488 O O . ASP B 1 202 ? 26.38559 15.24974 32.05057 1.000 18.87670 77 ASP B O 1
ATOM 1493 N N . VAL B 1 203 ? 26.14153 13.09305 32.66449 1.000 17.57185 78 VAL B N 1
ATOM 1494 C CA . VAL B 1 203 ? 26.81244 12.55705 31.48327 1.000 20.16131 78 VAL B CA 1
ATOM 1495 C C . VAL B 1 203 ? 25.81009 11.70688 30.72675 1.000 16.23241 78 VAL B C 1
ATOM 1496 O O . VAL B 1 203 ? 25.41622 10.63477 31.20090 1.000 18.02702 78 VAL B O 1
ATOM 1500 N N . LEU B 1 204 ? 25.39573 12.19010 29.55827 1.000 15.97189 79 LEU B N 1
ATOM 1501 C CA . LEU B 1 204 ? 24.48951 11.47298 28.67299 1.000 17.93240 79 LEU B CA 1
ATOM 1502 C C . LEU B 1 204 ? 25.31539 10.61764 27.71744 1.000 21.30710 79 LEU B C 1
ATOM 1503 O O . LEU B 1 204 ? 26.09486 11.14127 26.90258 1.000 18.15925 79 LEU B O 1
ATOM 1508 N N . LYS B 1 205 ? 25.15433 9.30898 27.83365 1.000 15.77553 80 LYS B N 1
ATOM 1509 C CA . LYS B 1 205 ? 25.78889 8.34818 26.94912 1.000 16.42512 80 LYS B CA 1
ATOM 1510 C C . LYS B 1 205 ? 24.86065 8.08179 25.77348 1.000 20.47606 80 LYS B C 1
ATOM 1511 O O . LYS B 1 205 ? 23.68800 7.75230 25.97331 1.000 21.23212 80 LYS B O 1
ATOM 1517 N N . GLY B 1 206 ? 25.38029 8.22995 24.55913 1.000 15.52434 81 GLY B N 1
ATOM 1518 C CA . GLY B 1 206 ? 24.59626 7.94382 23.37833 1.000 18.37694 81 GLY B CA 1
ATOM 1519 C C . GLY B 1 206 ? 25.41368 7.18325 22.35764 1.000 22.89189 81 GLY B C 1
ATOM 1520 O O . GLY B 1 206 ? 26.44319 6.57721 22.68847 1.000 20.85940 81 GLY B O 1
ATOM 1521 N N . LYS B 1 207 ? 24.97386 7.21547 21.11019 1.000 17.60575 82 LYS B N 1
ATOM 1522 C CA . LYS B 1 207 ? 25.70871 6.59354 20.02466 1.000 21.29901 82 LYS B CA 1
ATOM 1523 C C . LYS B 1 207 ? 25.75116 7.55375 18.84751 1.000 20.98473 82 LYS B C 1
ATOM 1524 O O . LYS B 1 207 ? 24.86880 8.40188 18.67968 1.000 21.91728 82 LYS B O 1
ATOM 1530 N N . LEU B 1 208 ? 26.82377 7.44825 18.07092 1.000 25.37938 83 LEU B N 1
ATOM 1531 C CA . LEU B 1 208 ? 27.03001 8.29232 16.90635 1.000 22.15728 83 LEU B CA 1
ATOM 1532 C C . LEU B 1 208 ? 26.53945 7.56595 15.66564 1.000 26.10606 83 LEU B C 1
ATOM 1533 O O . LEU B 1 208 ? 26.87976 6.40041 15.44047 1.000 21.09209 83 LEU B O 1
ATOM 1538 N N . LEU B 1 209 ? 25.72622 8.25514 14.88324 1.000 26.77364 84 LEU B N 1
ATOM 1539 C CA . LEU B 1 209 ? 25.37293 7.84551 13.53625 1.000 19.94533 84 LEU B CA 1
ATOM 1540 C C . LEU B 1 209 ? 26.21078 8.69615 12.58637 1.000 23.16235 84 LEU B C 1
ATOM 1541 O O . LEU B 1 209 ? 26.05823 9.92227 12.54441 1.000 25.35387 84 LEU B O 1
ATOM 1546 N N . ARG B 1 210 ? 27.12362 8.06430 11.85625 1.000 21.09905 85 ARG B N 1
ATOM 1547 C CA . ARG B 1 210 ? 28.00127 8.79235 10.94193 1.000 21.02940 85 ARG B CA 1
ATOM 1548 C C . ARG B 1 210 ? 27.38900 8.78335 9.54669 1.000 25.91856 85 ARG B C 1
ATOM 1549 O O . ARG B 1 210 ? 27.22477 7.72239 8.93722 1.000 23.44044 85 ARG B O 1
ATOM 1557 N N . TRP B 1 211 ? 27.05568 9.95285 9.05749 1.000 25.37360 86 TRP B N 1
ATOM 1558 C CA . TRP B 1 211 ? 26.42462 10.12730 7.76310 1.000 23.64417 86 TRP B CA 1
ATOM 1559 C C . TRP B 1 211 ? 27.44739 9.98955 6.63299 1.000 24.45006 86 TRP B C 1
ATOM 1560 O O . TRP B 1 211 ? 28.60298 10.40770 6.77508 1.000 25.72295 86 TRP B O 1
ATOM 1571 N N . PRO B 1 212 ? 27.04734 9.42240 5.49063 1.000 28.01081 87 PRO B N 1
ATOM 1572 C CA . PRO B 1 212 ? 27.94232 9.43033 4.32668 1.000 24.32301 87 PRO B CA 1
ATOM 1573 C C . PRO B 1 212 ? 28.36280 10.86126 4.02503 1.000 26.34330 87 PRO B C 1
ATOM 1574 O O . PRO B 1 212 ? 27.54783 11.78060 4.05887 1.000 23.71423 87 PRO B O 1
ATOM 1578 N N . SER B 1 213 ? 29.65000 11.04018 3.71881 1.000 25.36741 88 SER B N 1
ATOM 1579 C CA . SER B 1 213 ? 30.26282 12.36405 3.79745 1.000 28.41214 88 SER B CA 1
ATOM 1580 C C . SER B 1 213 ? 29.59270 13.37825 2.87826 1.000 32.13992 88 SER B C 1
ATOM 1581 O O . SER B 1 213 ? 29.55325 14.56962 3.20574 1.000 32.65649 88 SER B O 1
ATOM 1584 N N . SER B 1 214 ? 29.07419 12.94615 1.73365 1.000 27.14343 89 SER B N 1
ATOM 1585 C CA . SER B 1 214 ? 28.44670 13.87738 0.80437 1.000 32.43172 89 SER B CA 1
ATOM 1586 C C . SER B 1 214 ? 26.95099 14.04805 1.02887 1.000 31.22573 89 SER B C 1
ATOM 1587 O O . SER B 1 214 ? 26.32288 14.82984 0.30883 1.000 35.66401 89 SER B O 1
ATOM 1590 N N . SER B 1 215 ? 26.36390 13.34670 1.99795 1.000 28.72387 90 SER B N 1
ATOM 1591 C CA . SER B 1 215 ? 24.92489 13.36260 2.19810 1.000 24.98932 90 SER B CA 1
ATOM 1592 C C . SER B 1 215 ? 24.49705 14.19734 3.39331 1.000 25.17665 90 SER B C 1
ATOM 1593 O O . SER B 1 215 ? 23.33210 14.13418 3.79261 1.000 20.82674 90 SER B O 1
ATOM 1596 N N . VAL B 1 216 ? 25.39608 14.99542 3.96462 1.000 22.39074 91 VAL B N 1
ATOM 1597 C CA . VAL B 1 216 ? 25.08560 15.61331 5.24865 1.000 21.98018 91 VAL B CA 1
ATOM 1598 C C . VAL B 1 216 ? 23.84775 16.49951 5.13719 1.000 19.17471 91 VAL B C 1
ATOM 1599 O O . VAL B 1 216 ? 22.94583 16.43292 5.97815 1.000 22.08599 91 VAL B O 1
ATOM 1603 N N . LYS B 1 217 ? 23.77751 17.33555 4.10006 1.000 19.37367 92 LYS B N 1
ATOM 1604 C CA . LYS B 1 217 ? 22.60346 18.19025 3.92969 1.000 19.89914 92 LYS B CA 1
ATOM 1605 C C . LYS B 1 217 ? 21.32125 17.37037 3.95425 1.000 23.43745 92 LYS B C 1
ATOM 1606 O O . LYS B 1 217 ? 20.39940 17.64706 4.73107 1.000 21.27120 92 LYS B O 1
ATOM 1612 N N . GLU B 1 218 ? 21.25136 16.35843 3.08755 1.000 20.58328 93 GLU B N 1
ATOM 1613 C CA . GLU B 1 218 ? 20.07296 15.50833 2.99202 1.000 23.92841 93 GLU B CA 1
ATOM 1614 C C . GLU B 1 218 ? 19.79506 14.77618 4.30349 1.000 18.66912 93 GLU B C 1
ATOM 1615 O O . GLU B 1 218 ? 18.63878 14.64299 4.70710 1.000 20.04599 93 GLU B O 1
ATOM 1621 N N . LYS B 1 219 ? 20.83472 14.31635 4.99852 1.000 19.53440 94 LYS B N 1
ATOM 1622 C CA . LYS B 1 219 ? 20.58855 13.60936 6.25721 1.000 23.64010 94 LYS B CA 1
ATOM 1623 C C . LYS B 1 219 ? 20.11146 14.57043 7.34196 1.000 20.05632 94 LYS B C 1
ATOM 1624 O O . LYS B 1 219 ? 19.18343 14.26066 8.09846 1.000 22.45252 94 LYS B O 1
ATOM 1630 N N . LEU B 1 220 ? 20.71309 15.75434 7.41772 1.000 19.11157 95 LEU B N 1
ATOM 1631 C CA . LEU B 1 220 ? 20.28432 16.71206 8.42835 1.000 19.66333 95 LEU B CA 1
ATOM 1632 C C . LEU B 1 220 ? 18.84620 17.15703 8.19014 1.000 19.67380 95 LEU B C 1
ATOM 1633 O O . LEU B 1 220 ? 18.04524 17.23680 9.13046 1.000 23.24061 95 LEU B O 1
ATOM 1638 N N . LYS B 1 221 ? 18.50105 17.45986 6.93844 1.000 25.28236 96 LYS B N 1
ATOM 1639 C CA . LYS B 1 221 ? 17.13334 17.86111 6.63429 1.000 22.96962 96 LYS B CA 1
ATOM 1640 C C . LYS B 1 221 ? 16.14447 16.78837 7.08037 1.000 23.44935 96 LYS B C 1
ATOM 1641 O O . LYS B 1 221 ? 15.11725 17.08569 7.70104 1.000 25.59676 96 LYS B O 1
ATOM 1647 N N . ALA B 1 222 ? 16.45271 15.52617 6.78994 1.000 24.61511 97 ALA B N 1
ATOM 1648 C CA . ALA B 1 222 ? 15.57089 14.44826 7.21705 1.000 27.07327 97 ALA B CA 1
ATOM 1649 C C . ALA B 1 222 ? 15.58307 14.29487 8.73558 1.000 24.36395 97 ALA B C 1
ATOM 1650 O O . ALA B 1 222 ? 14.52176 14.18405 9.35614 1.000 29.02231 97 ALA B O 1
ATOM 1652 N N . ALA B 1 223 ? 16.76341 14.30118 9.35853 1.000 22.83527 98 ALA B N 1
ATOM 1653 C CA . ALA B 1 223 ? 16.78864 14.26975 10.81971 1.000 23.37269 98 ALA B CA 1
ATOM 1654 C C . ALA B 1 223 ? 15.96269 15.40677 11.42244 1.000 27.07694 98 ALA B C 1
ATOM 1655 O O . ALA B 1 223 ? 15.32715 15.21186 12.46451 1.000 22.13944 98 ALA B O 1
ATOM 1657 N N . ASP B 1 224 ? 15.93444 16.58475 10.77755 1.000 23.91597 99 ASP B N 1
ATOM 1658 C CA . ASP B 1 224 ? 15.18667 17.71675 11.33180 1.000 23.33942 99 ASP B CA 1
ATOM 1659 C C . ASP B 1 224 ? 13.69095 17.41084 11.42421 1.000 30.35083 99 ASP B C 1
ATOM 1660 O O . ASP B 1 224 ? 13.04841 17.70863 12.43528 1.000 30.98125 99 ASP B O 1
ATOM 1665 N N . GLU B 1 225 ? 13.10787 16.83061 10.37599 1.000 28.44050 100 GLU B N 1
ATOM 1666 C CA . GLU B 1 225 ? 11.69816 16.47468 10.47439 1.000 31.05274 100 GLU B CA 1
ATOM 1667 C C . GLU B 1 225 ? 11.47030 15.23195 11.31740 1.000 30.44362 100 GLU B C 1
ATOM 1668 O O . GLU B 1 225 ? 10.37279 15.06037 11.85403 1.000 35.48671 100 GLU B O 1
ATOM 1674 N N . THR B 1 226 ? 12.48187 14.37442 11.46732 1.000 28.55257 101 THR B N 1
ATOM 1675 C CA . THR B 1 226 ? 12.32344 13.20461 12.32882 1.000 29.35111 101 THR B CA 1
ATOM 1676 C C . THR B 1 226 ? 12.31374 13.59518 13.80263 1.000 33.64923 101 THR B C 1
ATOM 1677 O O . THR B 1 226 ? 11.53516 13.03749 14.58416 1.000 30.14275 101 THR B O 1
ATOM 1681 N N . TYR B 1 227 ? 13.15341 14.56542 14.20396 1.000 26.89461 102 TYR B N 1
ATOM 1682 C CA . TYR B 1 227 ? 13.37109 14.84996 15.61972 1.000 24.85498 102 TYR B CA 1
ATOM 1683 C C . TYR B 1 227 ? 12.99145 16.25383 16.04189 1.000 27.29722 102 TYR B C 1
ATOM 1684 O O . TYR B 1 227 ? 12.58259 16.44495 17.19319 1.000 32.53917 102 TYR B O 1
ATOM 1693 N N . MET B 1 228 ? 13.10307 17.23764 15.15517 1.000 27.05077 103 MET B N 1
ATOM 1694 C CA . MET B 1 228 ? 12.86439 18.62077 15.53875 1.000 28.79360 103 MET B CA 1
ATOM 1695 C C . MET B 1 228 ? 11.36783 18.88503 15.66047 1.000 32.28049 103 MET B C 1
ATOM 1696 O O . MET B 1 228 ? 10.83211 19.81502 15.05440 1.000 34.15483 103 MET B O 1
ATOM 1701 N N . LYS B 1 229 ? 10.68959 18.06638 16.45818 1.000 32.66277 104 LYS B N 1
ATOM 1702 C CA . LYS B 1 229 ? 9.27074 18.26261 16.70279 1.000 37.89426 104 LYS B CA 1
ATOM 1703 C C . LYS B 1 229 ? 9.05437 19.53866 17.51665 1.000 37.05789 104 LYS B C 1
ATOM 1704 O O . LYS B 1 229 ? 10.00165 20.18901 17.96296 1.000 40.11007 104 LYS B O 1
ATOM 1710 N N . GLU B 1 230 ? 7.78740 19.89396 17.71206 1.000 39.39155 105 GLU B N 1
ATOM 1711 C CA . GLU B 1 230 ? 7.45472 21.18549 18.29901 1.000 39.39751 105 GLU B CA 1
ATOM 1712 C C . GLU B 1 230 ? 8.11645 21.35123 19.66355 1.000 38.07507 105 GLU B C 1
ATOM 1713 O O . GLU B 1 230 ? 7.85922 20.58009 20.59487 1.000 37.11084 105 GLU B O 1
ATOM 1719 N N . GLY B 1 231 ? 8.96827 22.36519 19.77795 1.000 36.14211 106 GLY B N 1
ATOM 1720 C CA . GLY B 1 231 ? 9.72185 22.61680 20.98741 1.000 33.14594 106 GLY B CA 1
ATOM 1721 C C . GLY B 1 231 ? 11.10832 21.99923 21.02389 1.000 32.16008 106 GLY B C 1
ATOM 1722 O O . GLY B 1 231 ? 11.90459 22.35225 21.90172 1.000 29.68511 106 GLY B O 1
ATOM 1723 N N . VAL B 1 232 ? 11.42660 21.10011 20.10989 1.000 29.39823 107 VAL B N 1
ATOM 1724 C CA . VAL B 1 232 ? 12.75883 20.51160 20.07666 1.000 27.20477 107 VAL B CA 1
ATOM 1725 C C . VAL B 1 232 ? 13.68245 21.41305 19.26960 1.000 26.51270 107 VAL B C 1
ATOM 1726 O O . VAL B 1 232 ? 13.31436 21.92758 18.20484 1.000 25.34527 107 VAL B O 1
ATOM 1730 N N . LYS B 1 233 ? 14.88683 21.61462 19.78353 1.000 24.29048 108 LYS B N 1
ATOM 1731 C CA . LYS B 1 233 ? 15.87238 22.44933 19.12606 1.000 23.26575 108 LYS B CA 1
ATOM 1732 C C . LYS B 1 233 ? 17.02644 21.58441 18.63554 1.000 19.39290 108 LYS B C 1
ATOM 1733 O O . LYS B 1 233 ? 17.22682 20.45577 19.09769 1.000 23.92087 108 LYS B O 1
ATOM 1739 N N . ARG B 1 234 ? 17.76705 22.11665 17.66218 1.000 20.53665 109 ARG B N 1
ATOM 1740 C CA . ARG B 1 234 ? 18.91833 21.43847 17.07116 1.000 21.15391 109 ARG B CA 1
ATOM 1741 C C . ARG B 1 234 ? 20.18303 22.24378 17.33371 1.000 20.44647 109 ARG B C 1
ATOM 1742 O O . ARG B 1 234 ? 20.16199 23.47796 17.31336 1.000 23.92103 109 ARG B O 1
ATOM 1750 N N . GLY B 1 235 ? 21.28334 21.54699 17.57857 1.000 19.38738 110 GLY B N 1
ATOM 1751 C CA . GLY B 1 235 ? 22.56303 22.20773 17.73957 1.000 21.96629 110 GLY B CA 1
ATOM 1752 C C . GLY B 1 235 ? 23.72249 21.31656 17.34425 1.000 18.58494 110 GLY B C 1
ATOM 1753 O O . GLY B 1 235 ? 23.50950 20.19382 16.87679 1.000 17.80452 110 GLY B O 1
ATOM 1754 N N . VAL B 1 236 ? 24.94809 21.79532 17.55825 1.000 20.70733 111 VAL B N 1
ATOM 1755 C CA . VAL B 1 236 ? 26.17078 21.03024 17.33517 1.000 17.74624 111 VAL B CA 1
ATOM 1756 C C . VAL B 1 236 ? 26.94559 20.97898 18.64067 1.000 18.84671 111 VAL B C 1
ATOM 1757 O O . VAL B 1 236 ? 27.09316 21.99981 19.31881 1.000 15.61500 111 VAL B O 1
ATOM 1761 N N . VAL B 1 237 ? 27.43213 19.78968 18.98651 1.000 18.24040 112 VAL B N 1
ATOM 1762 C CA . VAL B 1 237 ? 28.15070 19.53985 20.22788 1.000 18.47881 112 VAL B CA 1
ATOM 1763 C C . VAL B 1 237 ? 29.41160 18.75131 19.92657 1.000 21.82062 112 VAL B C 1
ATOM 1764 O O . VAL B 1 237 ? 29.45578 17.94677 18.98741 1.000 17.24856 112 VAL B O 1
ATOM 1768 N N . SER B 1 238 ? 30.43456 18.96815 20.75407 1.000 18.36302 113 SER B N 1
ATOM 1769 C CA . SER B 1 238 ? 31.59546 18.08635 20.79951 1.000 18.37200 113 SER B CA 1
ATOM 1770 C C . SER B 1 238 ? 31.27627 16.94272 21.75900 1.000 18.65118 113 SER B C 1
ATOM 1771 O O . SER B 1 238 ? 31.11280 17.16270 22.96903 1.000 18.68270 113 SER B O 1
ATOM 1774 N N . VAL B 1 239 ? 31.17101 15.72387 21.22153 1.000 19.10812 114 VAL B N 1
ATOM 1775 C CA . VAL B 1 239 ? 31.06402 14.50858 22.03209 1.000 16.96032 114 VAL B CA 1
ATOM 1776 C C . VAL B 1 239 ? 32.45233 13.90183 22.19327 1.000 17.93649 114 VAL B C 1
ATOM 1777 O O . VAL B 1 239 ? 33.38429 14.18549 21.42742 1.000 17.97781 114 VAL B O 1
ATOM 1781 N N . VAL B 1 240 ? 32.58750 13.00836 23.16762 1.000 17.05558 115 VAL B N 1
ATOM 1782 C CA . VAL B 1 240 ? 33.86032 12.35299 23.43907 1.000 17.79012 115 VAL B CA 1
ATOM 1783 C C . VAL B 1 240 ? 33.70195 10.85305 23.22863 1.000 19.31031 115 VAL B C 1
ATOM 1784 O O . VAL B 1 240 ? 32.74111 10.25093 23.72033 1.000 13.77292 115 VAL B O 1
ATOM 1788 N N . LEU B 1 241 ? 34.65273 10.25830 22.50441 1.000 19.20338 116 LEU B N 1
ATOM 1789 C CA . LEU B 1 241 ? 34.66699 8.83543 22.19674 1.000 19.37108 116 LEU B CA 1
ATOM 1790 C C . LEU B 1 241 ? 35.41948 8.07569 23.29168 1.000 20.67994 116 LEU B C 1
ATOM 1791 O O . LEU B 1 241 ? 36.08348 8.67076 24.13776 1.000 22.72256 116 LEU B O 1
ATOM 1796 N N . GLN B 1 242 ? 35.30615 6.74030 23.27214 1.000 18.02273 117 GLN B N 1
ATOM 1797 C CA . GLN B 1 242 ? 35.87428 5.93694 24.35417 1.000 21.16644 117 GLN B CA 1
ATOM 1798 C C . GLN B 1 242 ? 37.33884 6.27884 24.62022 1.000 23.69772 117 GLN B C 1
ATOM 1799 O O . GLN B 1 242 ? 37.76128 6.35989 25.78272 1.000 19.52453 117 GLN B O 1
ATOM 1805 N N . ASP B 1 243 ? 38.13289 6.47624 23.56284 1.000 20.70264 118 ASP B N 1
ATOM 1806 C CA . ASP B 1 243 ? 39.55245 6.78001 23.71415 1.000 24.57373 118 ASP B CA 1
ATOM 1807 C C . ASP B 1 243 ? 39.83406 8.24791 24.02639 1.000 19.81184 118 ASP B C 1
ATOM 1808 O O . ASP B 1 243 ? 40.99871 8.64089 24.05705 1.000 20.53733 118 ASP B O 1
ATOM 1813 N N . GLY B 1 244 ? 38.81566 9.06039 24.27155 1.000 20.98004 119 GLY B N 1
ATOM 1814 C CA . GLY B 1 244 ? 39.03118 10.43652 24.63057 1.000 18.02254 119 GLY B CA 1
ATOM 1815 C C . GLY B 1 244 ? 39.01598 11.40036 23.46919 1.000 20.86608 119 GLY B C 1
ATOM 1816 O O . GLY B 1 244 ? 38.97490 12.61741 23.69642 1.000 19.39121 119 GLY B O 1
ATOM 1817 N N . SER B 1 245 ? 39.05496 10.90539 22.23607 1.000 19.36907 120 SER B N 1
ATOM 1818 C CA . SER B 1 245 ? 39.04635 11.80593 21.09740 1.000 20.37785 120 SER B CA 1
ATOM 1819 C C . SER B 1 245 ? 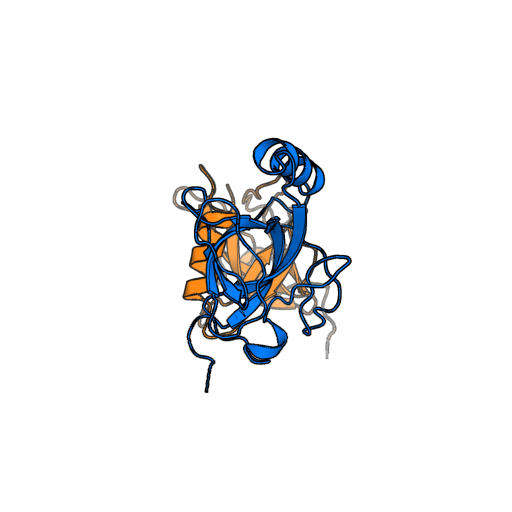37.66676 12.44895 20.96535 1.000 21.53479 120 SER B C 1
ATOM 1820 O O . SER B 1 245 ? 36.64617 11.81728 21.28068 1.000 15.94455 120 SER B O 1
ATOM 1823 N N . PRO B 1 246 ? 37.60842 13.71275 20.56184 1.000 21.27834 121 PRO B N 1
ATOM 1824 C CA . PRO B 1 246 ? 36.32926 14.39869 20.40883 1.000 23.71980 121 PRO B CA 1
ATOM 1825 C C . PRO B 1 246 ? 35.83319 14.31260 18.97483 1.000 24.05691 121 PRO B C 1
ATOM 1826 O O . PRO B 1 246 ? 36.60444 14.16730 18.02685 1.000 26.53274 121 PRO B O 1
ATOM 1830 N N . GLU B 1 247 ? 34.51916 14.44060 18.83025 1.000 24.99598 122 GLU B N 1
ATOM 1831 C CA . GLU B 1 247 ? 33.90130 14.44789 17.51572 1.000 18.13904 122 GLU B CA 1
ATOM 1832 C C . GLU B 1 247 ? 32.74833 15.43073 17.50696 1.000 20.08100 122 GLU B C 1
ATOM 1833 O O . GLU B 1 247 ? 32.00110 15.53166 18.48454 1.000 22.88593 122 GLU B O 1
ATOM 1839 N N . GLN B 1 248 ? 32.60824 16.14703 16.40079 1.000 19.89696 123 GLN B N 1
ATOM 1840 C CA . GLN B 1 248 ? 31.50298 17.07677 16.23923 1.000 18.87859 123 GLN B CA 1
ATOM 1841 C C . GLN B 1 248 ? 30.26801 16.34898 15.72296 1.000 18.88310 123 GLN B C 1
ATOM 1842 O O . GLN B 1 248 ? 30.35125 15.53321 14.80206 1.000 22.79089 123 GLN B O 1
ATOM 1848 N N . ALA B 1 249 ? 29.12064 16.63960 16.32606 1.000 21.64712 124 ALA B N 1
ATOM 1849 C CA . ALA B 1 249 ? 27.88568 15.95252 15.98082 1.000 17.58841 124 ALA B CA 1
ATOM 1850 C C . ALA B 1 249 ? 26.71900 16.90552 16.13950 1.000 16.04034 124 ALA B C 1
ATOM 1851 O O . ALA B 1 249 ? 26.73285 17.78151 17.00632 1.000 18.17118 124 ALA B O 1
ATOM 1853 N N . TYR B 1 250 ? 25.71042 16.72649 15.29457 1.000 18.60530 125 TYR B N 1
ATOM 1854 C CA . TYR B 1 250 ? 24.41658 17.36333 15.49536 1.000 12.54009 125 TYR B CA 1
ATOM 1855 C C . TYR B 1 250 ? 23.66532 16.66092 16.61764 1.000 17.46574 125 TYR B C 1
ATOM 1856 O O . TYR B 1 250 ? 23.83856 15.46108 16.84261 1.000 15.28622 125 TYR B O 1
ATOM 1865 N N . TRP B 1 251 ? 22.83223 17.42217 17.33553 1.000 12.26368 126 TRP B N 1
ATOM 1866 C CA . TRP B 1 251 ? 21.95102 16.81250 18.31394 1.000 14.48060 126 TRP B CA 1
ATOM 1867 C C . TRP B 1 251 ? 20.67863 17.63504 18.43159 1.000 18.68239 126 TRP B C 1
ATOM 1868 O O . TRP B 1 251 ? 20.60952 18.78261 17.98284 1.000 19.14875 126 TRP B O 1
ATOM 1879 N N . TYR B 1 252 ? 19.67809 17.01923 19.06529 1.000 16.32889 127 TYR B N 1
ATOM 1880 C CA . TYR B 1 252 ? 18.38113 17.61003 19.33885 1.000 17.24658 127 TYR B CA 1
ATOM 1881 C C . TYR B 1 252 ? 18.14465 17.60034 20.83990 1.000 18.76762 127 TYR B C 1
ATOM 1882 O O . TYR B 1 252 ? 18.42363 16.60443 21.51493 1.000 15.76358 127 TYR B O 1
ATOM 1891 N N . PHE B 1 253 ? 17.62121 18.70729 21.35259 1.000 16.28359 128 PHE B N 1
ATOM 1892 C CA . PHE B 1 253 ? 17.47131 18.88182 22.78976 1.000 18.19350 128 PHE B CA 1
ATOM 1893 C C . PHE B 1 253 ? 16.28865 19.80655 23.03639 1.000 22.60016 128 PHE B C 1
ATOM 1894 O O . PHE B 1 253 ? 15.77695 20.45660 22.11564 1.000 20.84699 128 PHE B O 1
ATOM 1902 N N . GLN B 1 254 ? 15.86617 19.87881 24.29489 1.000 18.52665 129 GLN B N 1
ATOM 1903 C CA . GLN B 1 254 ? 14.79478 20.81054 24.65942 1.000 22.06376 129 GLN B CA 1
ATOM 1904 C C . GLN B 1 254 ? 15.23460 21.84309 25.70622 1.000 29.69920 129 GLN B C 1
ATOM 1905 O O . GLN B 1 254 ? 16.35331 21.78799 26.23972 1.000 28.59159 129 GLN B O 1
#

Solvent-accessible surface area: 13697 Å² total; per-residue (Å²): 145,116,54,131,73,12,46,3,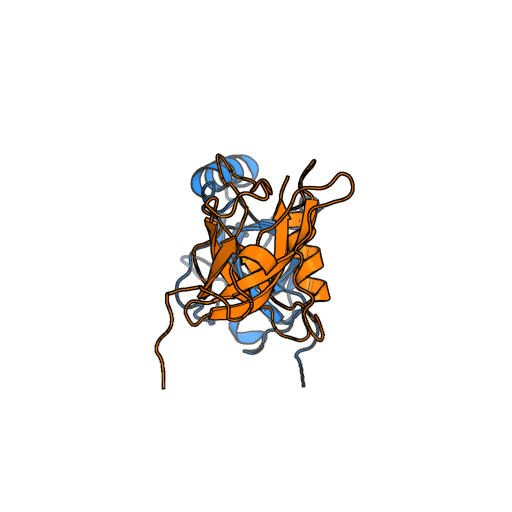222,115,26,56,79,89,4,0,0,51,68,38,140,155,23,38,94,30,96,14,92,69,59,126,58,128,22,22,4,4,2,13,24,37,174,70,20,156,94,20,16,78,0,43,0,12,0,0,83,51,112,76,150,38,0,50,13,38,20,74,81,69,26,55,10,113,3,60,2,60,61,18,47,35,78,25,33,162,116,76,30,136,51,7,29,139,78,57,73,124,172,69,20,100,93,19,63,7,3,0,0,6,88,36,5,30,79,52,32,0,33,2,11,6,96,131,89,137,100,129,70,11,43,5,217,90,28,57,88,88,4,0,0,52,74,37,142,148,20,31,94,29,94,16,86,54,81,123,50,141,23,37,5,4,2,16,15,31,110,35,18,123,94,46,73,64,0,41,0,8,0,2,104,53,121,77,125,35,0,59,13,35,17,76,76,68,24,51,14,118,4,64,2,62,108,20,60,106,102,6,29,178,22,28,32,145,6,10,27,77,32,58,66,132,180,57,23,92,94,20,65,5,5,0,0,15,93,101,8,45,78,43,30,0,34,1,8,6,98

Radius of gyration: 20.75 Å; Cα contacts (8 Å, |Δi|>4): 555; chains: 2; bounding box: 63×48×52 Å

B-factor: mean 25.5, std 7.96, range [11.69, 59.46]

Sequence (247 aa):
APTQPFVPRKGIDKFVVRPAPVGPFQLVSPGVSEPSTLFLYGEDAYEGEEAWLYGVKLTAEVAVPTGVPGDVLKGKLLRWPSSSVKEKLKAADETYMKEGVKRGVVSVVLQDGSPEQAYWYFQGAPTQPFVPRKGIDKFVVRPAPVGPFQLVSPGVSEPSTLFLYGEDAYEGEEAWLYGVKLTAEVAVPTGVPGDVLKGKLLRWPSSSVKEKLKAADETYMKEGVKRGVVSVVLQDGSPEQAYWYFQ

Secondary structure (DSSP, 8-state):
-PPPTT--TT-HHHH--B--SS--B-S---SS----EEEE-GGG--SSEEEEEETEE-SSSS-EE---TT-EEEEEEEEPPTT-HHHHHHHHHHHH--TT-EEEEEEEE-TTS-EEEEEEEE-/-----TT--TT-HHHH--B--TT--B-S---SS----EEEE-GGG-SSSEEEEEETEE-SSSS-EE---TT-EEEEEEEEPPGGGHHHH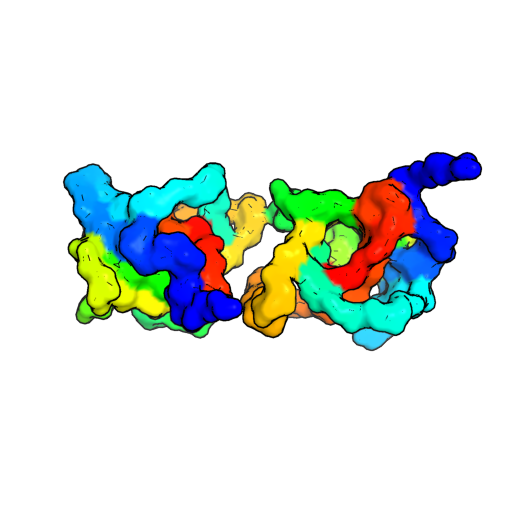HHHHHHHH--TT-EEEEEEEEETTS-EEEEEEEE-

Nearest PDB structures (foldseek):
  6ky1-assembly1_A  TM=7.239E-01  e=2.168E-03  Homo sapiens
  6ky0-assembly2_B  TM=6.856E-01  e=2.422E-03  Homo sapiens
  3cry-assembly1_B  TM=6.253E-01  e=1.644E-03  Homo sapiens
  2q53-assembly1_A  TM=6.264E-01  e=1.644E-03  Homo sapiens
  2rbh-assembly1_B  TM=6.090E-01  e=4.453E-03  Homo sapiens

Foldseek 3Di:
DFDAFLAAPVGVQQQQWAADDVGTDGNDDPPDADAQKAWDADPRQDDAAKWKRAQWADPDHFIARHRDRVHMTIGHIGGHDSVCRVVVVVVVCVVPVPPPKDKDWGWIAGGSNDTHIHIYIHD/DDADAFQAAPVGLQQQQWDDDDVGIDGNDDDPDADAQKAWDADPRADDAAKWKRAQWADDDHFIDRHSHRVRITIGHIGGHDNVCRVVVVVVVCVVAVPVPKDKDWGWITGGRNDTHIHMYIHD